Protein AF-A0AAD5N0J3-F1 (afdb_monomer_lite)

Organism: Parelaphostrongylus tenuis (NCBI:txid148309)

Foldseek 3Di:
DPPPPPPPPPDDDPQVVVVVVLVVQLVVFFFWDKDKDFLVVQCVVCVVPPLSNVCSVPPPPDRIAIWIDGPPDIGRDPDDDDGTSNQQDDKDWDDKDWAADVNDPPGDIDIDTDMDTDSDPVVVVVVVVVVVVVVVVACQVVCVVVVQWDDDPVDFFDIDGDPNVVVVVVVVVVLVVVLCVVVVADEDEFDQKDFVVLCVVVVNCVPAVQFWAWDDDPNTIMTGAQACVSRVVCVVVVDDDDPVCPFHKYWYQAFHFTADPPRPDRPPVDTHDDGRRDSDGHIDTDDPDDPVVVVVVSVVVSVVVVVVVVVD

Structure (mmCIF, N/CA/C/O backbone):
data_AF-A0AAD5N0J3-F1
#
_entry.id   AF-A0AAD5N0J3-F1
#
loop_
_atom_site.group_PDB
_atom_site.id
_atom_site.type_symbol
_atom_site.label_atom_id
_atom_site.label_alt_id
_atom_site.label_comp_id
_atom_site.label_asym_id
_atom_site.label_entity_id
_atom_site.label_seq_id
_atom_site.pdbx_PDB_ins_code
_atom_site.Cartn_x
_atom_site.Cartn_y
_atom_site.Cartn_z
_atom_site.occupancy
_atom_site.B_iso_or_equiv
_atom_site.auth_seq_id
_atom_site.auth_comp_id
_atom_site.auth_asym_id
_atom_site.auth_atom_id
_atom_site.pdbx_PDB_model_num
ATOM 1 N N . MET A 1 1 ? 20.413 -12.205 21.877 1.00 29.86 1 MET A N 1
ATOM 2 C CA . MET A 1 1 ? 19.045 -12.076 21.330 1.00 29.86 1 MET A CA 1
ATOM 3 C C . MET A 1 1 ? 18.069 -12.715 22.303 1.00 29.86 1 MET A C 1
ATOM 5 O O . MET A 1 1 ? 17.881 -13.924 22.270 1.00 29.86 1 MET A O 1
ATOM 9 N N . LYS A 1 2 ? 17.519 -11.928 23.235 1.00 22.28 2 LYS A N 1
ATOM 10 C CA . LYS A 1 2 ? 16.397 -12.381 24.060 1.00 22.28 2 LYS A CA 1
ATOM 11 C C . LYS A 1 2 ? 15.165 -12.328 23.167 1.00 22.28 2 LYS A C 1
ATOM 13 O O . LYS A 1 2 ? 14.768 -11.249 22.743 1.00 22.28 2 LYS A O 1
ATOM 18 N N . TRP A 1 3 ? 14.628 -13.491 22.833 1.00 24.77 3 TRP A N 1
ATOM 19 C CA . TRP A 1 3 ? 13.301 -13.595 22.254 1.00 24.77 3 TRP A CA 1
ATOM 20 C C . TRP A 1 3 ? 12.341 -13.110 23.335 1.00 24.77 3 TRP A C 1
ATOM 22 O O . TRP A 1 3 ? 12.107 -13.819 24.311 1.00 24.77 3 TRP A O 1
ATOM 32 N N . ALA A 1 4 ? 11.876 -11.867 23.222 1.00 28.11 4 ALA A N 1
ATOM 33 C CA . ALA A 1 4 ? 10.764 -11.390 24.020 1.00 28.11 4 ALA A CA 1
ATOM 34 C C . ALA A 1 4 ? 9.534 -12.175 23.562 1.00 28.11 4 ALA A C 1
ATOM 36 O O . ALA A 1 4 ? 8.857 -11.832 22.598 1.00 28.11 4 ALA A O 1
ATOM 37 N N . THR A 1 5 ? 9.294 -13.294 24.235 1.00 31.47 5 THR A N 1
ATOM 38 C CA . THR A 1 5 ? 7.997 -13.950 24.310 1.00 31.47 5 THR A CA 1
ATOM 39 C C . THR A 1 5 ? 7.068 -13.054 25.126 1.00 31.47 5 THR A C 1
ATOM 41 O O . THR A 1 5 ? 6.671 -13.401 26.233 1.00 31.47 5 THR A O 1
ATOM 44 N N . GLU A 1 6 ? 6.751 -11.873 24.605 1.00 34.66 6 GLU A N 1
ATOM 45 C CA . GLU A 1 6 ? 5.482 -11.247 24.929 1.00 34.66 6 GLU A CA 1
ATOM 46 C C . GLU A 1 6 ? 4.462 -11.973 24.074 1.00 34.66 6 GLU A C 1
ATOM 48 O O . GLU A 1 6 ? 4.503 -11.948 22.842 1.00 34.66 6 GLU A O 1
ATOM 53 N N . THR A 1 7 ? 3.625 -12.747 24.750 1.00 36.03 7 THR A N 1
ATOM 54 C CA . THR A 1 7 ? 2.501 -13.466 24.176 1.00 36.03 7 THR A CA 1
ATOM 55 C C . THR A 1 7 ? 1.639 -12.463 23.418 1.00 36.03 7 THR A C 1
ATOM 57 O O . THR A 1 7 ? 0.753 -11.841 23.996 1.00 36.03 7 THR A O 1
ATOM 60 N N . ALA A 1 8 ? 1.910 -12.279 22.122 1.00 43.72 8 ALA A N 1
ATOM 61 C CA . ALA A 1 8 ? 0.998 -11.610 21.211 1.00 43.72 8 ALA A CA 1
ATOM 62 C C . ALA A 1 8 ? -0.373 -12.221 21.477 1.00 43.72 8 ALA A C 1
ATOM 64 O O . ALA A 1 8 ? -0.477 -13.451 21.473 1.00 43.72 8 ALA A O 1
ATOM 65 N N . VAL A 1 9 ? -1.370 -11.391 21.791 1.00 46.78 9 VAL A N 1
ATOM 66 C CA . VAL A 1 9 ? -2.717 -11.829 22.167 1.00 46.78 9 VAL A CA 1
ATOM 67 C C . VAL A 1 9 ? -3.271 -12.685 21.029 1.00 46.78 9 VAL A C 1
ATOM 69 O O . VAL A 1 9 ? -3.839 -12.198 20.052 1.00 46.78 9 VAL A O 1
ATOM 72 N N . ARG A 1 10 ? -3.021 -13.992 21.111 1.00 46.31 10 ARG A N 1
ATOM 73 C CA . ARG A 1 10 ? -3.540 -14.984 20.188 1.00 46.31 10 ARG A CA 1
ATOM 74 C C . ARG A 1 10 ? -5.009 -15.123 20.536 1.00 46.31 10 ARG A C 1
ATOM 76 O O . ARG A 1 10 ? -5.338 -15.497 21.652 1.00 46.31 10 ARG A O 1
ATOM 83 N N . ILE A 1 11 ? -5.832 -14.758 19.558 1.00 49.38 11 ILE A N 1
ATOM 84 C CA . ILE A 1 11 ? -7.249 -15.054 19.316 1.00 49.38 11 ILE A CA 1
ATOM 85 C C . ILE A 1 11 ? -7.813 -16.160 20.229 1.00 49.38 11 ILE A C 1
ATOM 87 O O . ILE A 1 11 ? -8.022 -17.279 19.780 1.00 49.38 11 ILE A O 1
ATOM 91 N N . VAL A 1 12 ? -8.059 -15.860 21.504 1.00 49.28 12 VAL A N 1
ATOM 92 C CA . VAL A 1 12 ? -9.027 -16.570 22.344 1.00 49.28 12 VAL A CA 1
ATOM 93 C C . VAL A 1 12 ? -9.552 -15.570 23.390 1.00 49.28 12 VAL A C 1
ATOM 95 O O . VAL A 1 12 ? -8.796 -15.070 24.218 1.00 49.28 12 VAL A O 1
ATOM 98 N N . ASN A 1 13 ? -10.851 -15.269 23.325 1.00 58.16 13 ASN A N 1
ATOM 99 C CA . ASN A 1 13 ? -11.703 -14.648 24.359 1.00 58.16 13 ASN A CA 1
ATOM 100 C C . ASN A 1 13 ? -11.583 -13.154 24.727 1.00 58.16 13 ASN A C 1
ATOM 102 O O . ASN A 1 13 ? -12.395 -12.695 25.528 1.00 58.16 13 ASN A O 1
ATOM 106 N N . TRP A 1 14 ? -10.677 -12.353 24.158 1.00 73.25 14 TRP A N 1
ATOM 107 C CA . TRP A 1 14 ? -10.661 -10.912 24.482 1.00 73.25 14 TRP A CA 1
ATOM 108 C C . TRP A 1 14 ? -11.831 -10.136 23.852 1.00 73.25 14 TRP A C 1
ATOM 110 O O . TRP A 1 14 ? -12.312 -9.176 24.446 1.00 73.25 14 TRP A O 1
ATOM 120 N N . GLU A 1 15 ? -12.318 -10.555 22.679 1.00 75.88 15 GLU A N 1
ATOM 121 C CA . GLU A 1 15 ? -13.426 -9.886 21.979 1.00 75.88 15 GLU A CA 1
ATOM 122 C C . GLU A 1 15 ? -14.701 -9.904 22.825 1.00 75.88 15 GLU A C 1
ATOM 124 O O . GLU A 1 15 ? -15.265 -8.848 23.102 1.00 75.88 15 GLU A O 1
ATOM 129 N N . SER A 1 16 ? -15.084 -11.080 23.333 1.00 80.19 16 SER A N 1
ATOM 130 C CA . SER A 1 16 ? -16.259 -11.243 24.195 1.00 80.19 16 SER A CA 1
ATOM 131 C C . SER A 1 16 ? -16.163 -10.404 25.470 1.00 80.19 16 SER A C 1
ATOM 133 O O . SER A 1 16 ? -17.131 -9.749 25.841 1.00 80.19 16 SER A O 1
ATOM 135 N N . ALA A 1 17 ? -14.987 -10.358 26.106 1.00 85.38 17 ALA A N 1
ATOM 136 C CA . ALA A 1 17 ? -14.779 -9.564 27.315 1.00 85.38 17 ALA A CA 1
ATOM 137 C C . ALA A 1 17 ? -14.921 -8.054 27.050 1.00 85.38 17 ALA A C 1
ATOM 139 O O . ALA A 1 17 ? -15.550 -7.341 27.832 1.00 85.38 17 ALA A O 1
ATOM 140 N N . ILE A 1 18 ? -14.380 -7.553 25.931 1.00 85.88 18 ILE A N 1
ATOM 141 C CA . ILE A 1 18 ? -14.555 -6.145 25.545 1.00 85.88 18 ILE A CA 1
ATOM 142 C C . ILE A 1 18 ? -16.023 -5.862 25.223 1.00 85.88 18 ILE A C 1
ATOM 144 O O . ILE A 1 18 ? -16.558 -4.845 25.661 1.00 85.88 18 ILE A O 1
ATOM 148 N N . GLU A 1 19 ? -16.691 -6.747 24.485 1.00 85.38 19 GLU A N 1
ATOM 149 C CA . GLU A 1 19 ? -18.109 -6.586 24.168 1.00 85.38 19 GLU A CA 1
ATOM 150 C C . GLU A 1 19 ? -18.990 -6.566 25.420 1.00 85.38 19 GLU A C 1
ATOM 152 O O . GLU A 1 19 ? -19.936 -5.783 25.478 1.00 85.38 19 GLU A O 1
ATOM 157 N N . GLU A 1 20 ? -18.689 -7.382 26.428 1.00 87.94 20 GLU A N 1
ATOM 158 C CA . GLU A 1 20 ? -19.393 -7.378 27.713 1.00 87.94 20 GLU A CA 1
ATOM 159 C C . GLU A 1 20 ? -19.194 -6.063 28.471 1.00 87.94 20 GLU A C 1
ATOM 161 O O . GLU A 1 20 ? -20.176 -5.450 28.892 1.00 87.94 20 GLU A O 1
ATOM 166 N N . ILE A 1 21 ? -17.955 -5.573 28.577 1.00 87.31 21 ILE A N 1
ATOM 167 C CA . ILE A 1 21 ? -17.658 -4.285 29.226 1.00 87.31 21 ILE A CA 1
ATOM 168 C C . ILE A 1 21 ? -18.384 -3.140 28.511 1.00 87.31 21 ILE A C 1
ATOM 170 O O . ILE A 1 21 ? -18.986 -2.280 29.157 1.00 87.31 21 ILE A O 1
ATOM 174 N N . VAL A 1 22 ? -18.370 -3.140 27.176 1.00 87.31 22 VAL A N 1
ATOM 175 C CA . VAL A 1 22 ? -19.065 -2.124 26.378 1.00 87.31 22 VAL A CA 1
ATOM 176 C C . VAL A 1 22 ? -20.579 -2.220 26.568 1.00 87.31 22 VAL A C 1
ATOM 178 O O . VAL A 1 22 ? -21.227 -1.189 26.727 1.00 87.31 22 VAL A O 1
ATOM 181 N N . LYS A 1 23 ? -21.156 -3.427 26.626 1.00 87.75 23 LYS A N 1
ATOM 182 C CA . LYS A 1 23 ? -22.588 -3.619 26.919 1.00 87.75 23 LYS A CA 1
ATOM 183 C C . LYS A 1 23 ? -22.966 -3.075 28.297 1.00 87.75 23 LYS A C 1
ATOM 185 O O . LYS A 1 23 ? -24.006 -2.429 28.411 1.00 87.75 23 LYS A O 1
ATOM 190 N N . CYS A 1 24 ? -22.130 -3.281 29.315 1.00 88.44 24 CYS A N 1
ATOM 191 C CA . CYS A 1 24 ? -22.330 -2.681 30.635 1.00 88.44 24 CYS A CA 1
ATOM 192 C C . CYS A 1 24 ? -22.307 -1.148 30.557 1.00 88.44 24 CYS A C 1
ATOM 194 O O . CYS A 1 24 ? -23.249 -0.503 31.002 1.00 88.44 24 CYS A O 1
ATOM 196 N N . ALA A 1 25 ? -21.305 -0.563 29.895 1.00 87.12 25 ALA A N 1
ATOM 197 C CA . ALA A 1 25 ? -21.208 0.889 29.744 1.00 87.12 25 ALA A CA 1
ATOM 198 C C . ALA A 1 25 ? -22.389 1.498 28.964 1.00 87.12 25 ALA A C 1
ATOM 200 O O . ALA A 1 25 ? -22.820 2.603 29.282 1.00 87.12 25 ALA A O 1
ATOM 201 N N . ILE A 1 26 ? -22.920 0.796 27.955 1.00 89.50 26 ILE A N 1
ATOM 202 C CA . ILE A 1 26 ? -24.120 1.209 27.206 1.00 89.50 26 ILE A CA 1
ATOM 203 C C . ILE A 1 26 ? -25.354 1.173 28.111 1.00 89.50 26 ILE A C 1
ATOM 205 O O . ILE A 1 26 ? -26.144 2.113 28.088 1.00 89.50 26 ILE A O 1
ATOM 209 N N . LYS A 1 27 ? -25.501 0.118 28.924 1.00 89.81 27 LYS A N 1
ATOM 210 C CA . LYS A 1 27 ? -26.614 -0.037 29.871 1.00 89.81 27 LYS A CA 1
ATOM 211 C C . LYS A 1 27 ? -26.615 1.044 30.956 1.00 89.81 27 LYS A C 1
ATOM 213 O O . LYS A 1 27 ? -27.685 1.471 31.371 1.00 89.81 27 LYS A O 1
ATOM 218 N N . ASP A 1 28 ? -25.434 1.477 31.383 1.00 90.12 28 ASP A N 1
ATOM 219 C CA . ASP A 1 28 ? -25.265 2.514 32.406 1.00 90.12 28 ASP A CA 1
ATOM 220 C C . ASP A 1 28 ? -25.504 3.941 31.877 1.00 90.12 28 ASP A C 1
ATOM 222 O O . ASP A 1 28 ? -25.492 4.884 32.664 1.00 90.12 28 ASP A O 1
ATOM 226 N N . GLU A 1 29 ? -25.677 4.119 30.559 1.00 90.75 29 GLU A N 1
ATOM 227 C CA . GLU A 1 29 ? -25.931 5.412 29.897 1.00 90.75 29 GLU A CA 1
ATOM 228 C C . GLU A 1 29 ? -24.995 6.551 30.352 1.00 90.75 29 GLU A C 1
ATOM 230 O O . GLU A 1 29 ? -25.394 7.707 30.491 1.00 90.75 29 GLU A O 1
ATOM 235 N N . GLN A 1 30 ? -23.716 6.231 30.562 1.00 90.81 30 GLN A N 1
ATOM 236 C CA . GLN A 1 30 ? -22.720 7.172 31.066 1.00 90.81 30 GLN A CA 1
ATOM 237 C C . GLN A 1 30 ? -22.595 8.406 30.148 1.00 90.81 30 GLN A C 1
ATOM 239 O O . GLN A 1 30 ? -22.411 8.249 28.932 1.00 90.81 30 GLN A O 1
ATOM 244 N N . PRO A 1 31 ? -22.665 9.635 30.696 1.00 92.75 31 PRO A N 1
ATOM 245 C CA . PRO A 1 31 ? -22.513 10.854 29.913 1.00 92.75 31 PRO A CA 1
ATOM 246 C C . PRO A 1 31 ? -21.051 11.074 29.504 1.00 92.75 31 PRO A C 1
ATOM 248 O O . PRO A 1 31 ? -20.124 10.781 30.263 1.00 92.75 31 PRO A O 1
ATOM 251 N N . PHE A 1 32 ? -20.847 11.629 28.306 1.00 93.06 32 PHE A N 1
ATOM 252 C CA . PHE A 1 32 ? -19.536 12.110 27.868 1.00 93.06 32 PHE A CA 1
ATOM 253 C C . PHE A 1 32 ? -19.361 13.576 28.270 1.00 93.06 32 PHE A C 1
ATOM 255 O O . PHE A 1 32 ? -19.878 14.487 27.621 1.00 93.06 32 PHE A O 1
ATOM 262 N N . GLU A 1 33 ? -18.603 13.812 29.335 1.00 92.31 33 GLU A N 1
ATOM 263 C CA . GLU A 1 33 ? -18.348 15.148 29.871 1.00 92.31 33 GLU A CA 1
ATOM 264 C C . GLU A 1 33 ? -17.060 15.723 29.280 1.00 92.31 33 GLU A C 1
ATOM 266 O O . GLU A 1 33 ? -15.977 15.150 29.422 1.00 92.31 33 GLU A O 1
ATOM 271 N N . ARG A 1 34 ? -17.163 16.882 28.622 1.00 93.38 34 ARG A N 1
ATOM 272 C CA . ARG A 1 34 ? -15.995 17.629 28.150 1.00 93.38 34 ARG A CA 1
ATOM 273 C C . ARG A 1 34 ? -15.436 18.467 29.295 1.00 93.38 34 ARG A C 1
ATOM 275 O O . ARG A 1 34 ? -16.114 19.362 29.789 1.00 93.38 34 ARG A O 1
ATOM 282 N N . LEU A 1 35 ? -14.180 18.226 29.649 1.00 91.81 35 LEU A N 1
ATOM 283 C CA . LEU A 1 35 ? -13.453 18.968 30.674 1.00 91.81 35 LEU A CA 1
ATOM 284 C C . LEU A 1 35 ? -12.264 19.702 30.046 1.00 91.81 35 LEU A C 1
ATOM 286 O O . LEU A 1 35 ? -11.683 19.248 29.058 1.00 91.81 35 LEU A O 1
ATOM 290 N N . GLU A 1 36 ? -11.887 20.837 30.625 1.00 91.75 36 GLU A N 1
ATOM 291 C CA . GLU A 1 36 ? -10.650 21.543 30.289 1.00 91.75 36 GLU A CA 1
ATOM 292 C C . GLU A 1 36 ? -9.683 21.428 31.460 1.00 91.75 36 GLU A C 1
ATOM 294 O O . GLU A 1 36 ? -9.989 21.860 32.569 1.00 91.75 36 GLU A O 1
ATOM 299 N N . MET A 1 37 ? -8.519 20.832 31.210 1.00 90.44 37 MET A N 1
ATOM 300 C CA . MET A 1 37 ? -7.508 20.574 32.234 1.00 90.44 37 MET A CA 1
ATOM 301 C C . MET A 1 37 ? -6.171 21.199 31.844 1.00 90.44 37 MET A C 1
ATOM 303 O O . MET A 1 37 ? -5.897 21.435 30.659 1.00 90.44 37 MET A O 1
ATOM 307 N N . THR A 1 38 ? -5.348 21.494 32.850 1.00 92.69 38 THR A N 1
ATOM 308 C CA . THR A 1 38 ? -3.991 22.007 32.637 1.00 92.69 38 THR A CA 1
ATOM 309 C C . THR A 1 38 ? -3.056 20.888 32.189 1.00 92.69 38 THR A C 1
ATOM 311 O O . THR A 1 38 ? -3.318 19.702 32.407 1.00 92.69 38 THR A O 1
ATOM 314 N N . LYS A 1 39 ? -1.958 21.248 31.522 1.00 89.50 39 LYS A N 1
ATOM 315 C CA . LYS A 1 39 ? -0.970 20.266 31.061 1.00 89.50 39 LYS A CA 1
ATOM 316 C C . LYS A 1 39 ? -0.323 19.526 32.237 1.00 89.50 39 LYS A C 1
ATOM 318 O O . LYS A 1 39 ? -0.056 18.333 32.120 1.00 89.50 39 LYS A O 1
ATOM 323 N N . GLU A 1 40 ? -0.100 20.216 33.347 1.00 90.44 40 GLU A N 1
ATOM 324 C CA . GLU A 1 40 ? 0.517 19.695 34.565 1.00 90.44 40 GLU A CA 1
ATOM 325 C C . GLU A 1 40 ? -0.372 18.630 35.219 1.00 90.44 40 GLU A C 1
ATOM 327 O O . GLU A 1 40 ? 0.101 17.523 35.482 1.00 90.44 40 GLU A O 1
ATOM 332 N N . ASP A 1 41 ? -1.672 18.911 35.365 1.00 91.06 41 ASP A N 1
ATOM 333 C CA . ASP A 1 41 ? -2.638 17.958 35.931 1.00 91.06 41 ASP A CA 1
ATOM 334 C C . ASP A 1 41 ? -2.736 16.687 35.078 1.00 91.06 41 ASP A C 1
ATOM 336 O O . ASP A 1 41 ? -2.790 15.571 35.595 1.00 91.06 41 ASP A O 1
ATOM 340 N N . LEU A 1 42 ? -2.722 16.839 33.748 1.00 90.25 42 LEU A N 1
ATOM 341 C CA . LEU A 1 42 ? -2.769 15.710 32.818 1.00 90.25 42 LEU A CA 1
ATOM 342 C C . LEU A 1 42 ? -1.502 14.848 32.889 1.00 90.25 42 LEU A C 1
ATOM 344 O O . LEU A 1 42 ? -1.590 13.628 32.744 1.00 90.25 42 LEU A O 1
ATOM 348 N N . LEU A 1 43 ? -0.332 15.456 33.103 1.00 91.00 43 LEU A N 1
ATOM 349 C CA . LEU A 1 43 ? 0.927 14.724 33.250 1.00 91.00 43 LEU A CA 1
ATOM 350 C C . LEU A 1 43 ? 0.961 13.897 34.538 1.00 91.00 43 LEU A C 1
ATOM 352 O O . LEU A 1 43 ? 1.428 12.759 34.492 1.00 91.00 43 LEU A O 1
ATOM 356 N N . GLU A 1 44 ? 0.442 14.426 35.648 1.00 92.25 44 GLU A N 1
ATOM 357 C CA . GLU A 1 44 ? 0.362 13.668 36.902 1.00 92.25 44 GLU A CA 1
ATOM 358 C C . GLU A 1 44 ? -0.713 12.573 36.819 1.00 92.25 44 GLU A C 1
ATOM 360 O O . GLU A 1 44 ? -0.464 11.425 37.184 1.00 92.25 44 GLU A O 1
ATOM 365 N N . MET A 1 45 ? -1.880 12.877 36.239 1.00 89.75 45 MET A N 1
ATOM 366 C CA . MET A 1 45 ? -2.977 11.916 36.083 1.00 89.75 45 MET A CA 1
ATOM 367 C C . MET A 1 45 ? -2.609 10.732 35.177 1.00 89.75 45 MET A C 1
ATOM 369 O O . MET A 1 45 ? -2.970 9.594 35.474 1.00 89.75 45 MET A O 1
ATOM 373 N N . PHE A 1 46 ? -1.885 10.967 34.076 1.00 92.44 46 PHE A N 1
ATOM 374 C CA . PHE A 1 46 ? -1.474 9.915 33.137 1.00 92.44 46 PHE A CA 1
ATOM 375 C C . PHE A 1 46 ? -0.072 9.357 33.398 1.00 92.44 46 PHE A C 1
ATOM 377 O O . PHE A 1 46 ? 0.466 8.655 32.546 1.00 92.44 46 PHE A O 1
ATOM 384 N N . LYS A 1 47 ? 0.510 9.595 34.577 1.00 91.75 47 LYS A N 1
ATOM 385 C CA . LYS A 1 47 ? 1.856 9.124 34.949 1.00 91.75 47 LYS A CA 1
ATOM 386 C C . LYS A 1 47 ? 2.057 7.613 34.799 1.00 91.75 47 LYS A C 1
ATOM 388 O O . LYS A 1 47 ? 3.169 7.169 34.540 1.00 91.75 47 LYS A O 1
ATOM 393 N N . TYR A 1 48 ? 0.982 6.834 34.916 1.00 90.31 48 TYR A N 1
ATOM 394 C CA . TYR A 1 48 ? 0.988 5.381 34.727 1.00 90.31 48 TYR A CA 1
ATOM 395 C C . TYR A 1 48 ? 1.071 4.934 33.253 1.00 90.31 48 TYR A C 1
ATOM 397 O O . TYR A 1 48 ? 1.299 3.756 32.995 1.00 90.31 48 TYR A O 1
ATOM 405 N N . ASN A 1 49 ? 0.844 5.828 32.282 1.00 88.56 49 ASN A N 1
ATOM 406 C CA . ASN A 1 49 ? 0.802 5.508 30.854 1.00 88.56 49 ASN A CA 1
ATOM 407 C C . ASN A 1 49 ? 1.801 6.370 30.069 1.00 88.56 49 ASN A C 1
ATOM 409 O O . ASN A 1 49 ? 1.526 7.518 29.702 1.00 88.56 49 ASN A O 1
ATOM 413 N N . GLU A 1 50 ? 2.956 5.782 29.763 1.00 88.38 50 GLU A N 1
ATOM 414 C CA . GLU A 1 50 ? 4.053 6.458 29.067 1.00 88.38 50 GLU A CA 1
ATOM 415 C C . GLU A 1 50 ? 3.640 7.001 27.691 1.00 88.38 50 GLU A C 1
ATOM 417 O O . GLU A 1 50 ? 4.015 8.118 27.317 1.00 88.38 50 GLU A O 1
ATOM 422 N N . SER A 1 51 ? 2.805 6.261 26.954 1.00 87.38 51 SER A N 1
ATOM 423 C CA . SER A 1 51 ? 2.327 6.650 25.627 1.00 87.38 51 SER A CA 1
ATOM 424 C C . SER A 1 51 ? 1.510 7.948 25.671 1.00 87.38 51 SER A C 1
ATOM 426 O O . SER A 1 51 ? 1.719 8.852 24.855 1.00 87.38 51 SER A O 1
ATOM 428 N N . LYS A 1 52 ? 0.605 8.088 26.649 1.00 89.19 52 LYS A N 1
ATOM 429 C CA . LYS A 1 52 ? -0.199 9.308 26.841 1.00 89.19 52 LYS A CA 1
ATOM 430 C C . LYS A 1 52 ? 0.661 10.487 27.288 1.00 89.19 52 LYS A C 1
ATOM 432 O O . LYS A 1 52 ? 0.513 11.582 26.743 1.00 89.19 52 LYS A O 1
ATOM 437 N N . VAL A 1 53 ? 1.608 10.267 28.201 1.00 91.06 53 VAL A N 1
ATOM 438 C CA . VAL A 1 53 ? 2.570 11.298 28.633 1.00 91.06 53 VAL A CA 1
ATOM 439 C C . VAL A 1 53 ? 3.390 11.812 27.449 1.00 91.06 53 VAL A C 1
ATOM 441 O O . VAL A 1 53 ? 3.565 13.024 27.291 1.00 91.06 53 VAL A O 1
ATOM 444 N N . ARG A 1 54 ? 3.853 10.915 26.571 1.00 88.81 54 ARG A N 1
ATOM 445 C CA . ARG A 1 54 ? 4.577 11.283 25.348 1.00 88.81 54 ARG A CA 1
ATOM 446 C C . ARG A 1 54 ? 3.712 12.124 24.408 1.00 88.81 54 ARG A C 1
ATOM 448 O O . ARG A 1 54 ? 4.181 13.159 23.935 1.00 88.81 54 ARG A O 1
ATOM 455 N N . ILE A 1 55 ? 2.447 11.744 24.195 1.00 89.06 55 ILE A N 1
ATOM 456 C CA . ILE A 1 55 ? 1.488 12.536 23.403 1.00 89.06 55 ILE A CA 1
ATOM 457 C C . ILE A 1 55 ? 1.325 13.943 23.989 1.00 89.06 55 ILE A C 1
ATOM 459 O O . ILE A 1 55 ? 1.392 14.919 23.240 1.00 89.06 55 ILE A O 1
ATOM 463 N N . ILE A 1 56 ? 1.148 14.063 25.308 1.00 90.38 56 ILE A N 1
ATOM 464 C CA . ILE A 1 56 ? 0.983 15.358 25.980 1.00 90.38 56 ILE A CA 1
ATOM 465 C C . ILE A 1 56 ? 2.228 16.230 25.794 1.00 90.38 56 ILE A C 1
ATOM 467 O O . ILE A 1 56 ? 2.121 17.407 25.456 1.00 90.38 56 ILE A O 1
ATOM 471 N N . LYS A 1 57 ? 3.427 15.666 25.968 1.00 89.38 57 LYS A N 1
ATOM 472 C CA . LYS A 1 57 ? 4.678 16.420 25.813 1.00 89.38 57 LYS A CA 1
ATOM 473 C C . LYS A 1 57 ? 4.892 16.917 24.382 1.00 89.38 57 LYS A C 1
ATOM 475 O O . LYS A 1 57 ? 5.329 18.049 24.217 1.00 89.38 57 LYS A O 1
ATOM 480 N N . GLN A 1 58 ? 4.575 16.096 23.380 1.00 87.94 58 GLN A N 1
ATOM 481 C CA . GLN A 1 58 ? 4.868 16.385 21.972 1.00 87.94 58 GLN A CA 1
ATOM 482 C C . GLN A 1 58 ? 3.788 17.202 21.252 1.00 87.94 58 GLN A C 1
ATOM 484 O O . GLN A 1 58 ? 4.113 18.011 20.388 1.00 87.94 58 GLN A O 1
ATOM 489 N N . LYS A 1 59 ? 2.504 16.945 21.533 1.00 84.75 59 LYS A N 1
ATOM 490 C CA . LYS A 1 59 ? 1.386 17.486 20.736 1.00 84.75 59 LYS A CA 1
ATOM 491 C C . LYS A 1 59 ? 0.632 18.625 21.417 1.00 84.75 59 LYS A C 1
ATOM 493 O O . LYS A 1 59 ? -0.108 19.338 20.738 1.00 84.75 59 LYS A O 1
ATOM 498 N N . ILE A 1 60 ? 0.773 18.785 22.733 1.00 86.00 60 ILE A N 1
ATOM 499 C CA . ILE A 1 60 ? 0.105 19.846 23.491 1.00 86.00 60 ILE A CA 1
ATOM 500 C C . ILE A 1 60 ? 1.103 20.971 23.755 1.00 86.00 60 ILE A C 1
ATOM 502 O O . ILE A 1 60 ? 1.948 20.887 24.649 1.00 86.00 60 ILE A O 1
ATOM 506 N N . ASN A 1 61 ? 0.962 22.043 22.977 1.00 84.50 61 ASN A N 1
ATOM 507 C CA . ASN A 1 61 ? 1.762 23.264 23.112 1.00 84.50 61 ASN A CA 1
ATOM 508 C C . ASN A 1 61 ? 1.011 24.377 23.862 1.00 84.50 61 ASN A C 1
ATOM 510 O O . ASN A 1 61 ? 1.585 25.423 24.140 1.00 84.50 61 ASN A O 1
ATOM 514 N N . THR A 1 62 ? -0.267 24.163 24.180 1.00 84.19 62 THR A N 1
ATOM 515 C CA . THR A 1 62 ? -1.109 25.106 24.921 1.00 84.19 62 THR A CA 1
ATOM 516 C C . THR A 1 62 ? -1.132 24.769 26.416 1.00 84.19 62 THR A C 1
ATOM 518 O O . THR A 1 62 ? -1.008 23.597 26.776 1.00 84.19 62 THR A O 1
ATOM 521 N N . PRO A 1 63 ? -1.331 25.766 27.300 1.00 81.81 63 PRO A N 1
ATOM 522 C CA . PRO A 1 63 ? -1.373 25.545 28.750 1.00 81.81 63 PRO A CA 1
ATOM 523 C C . PRO A 1 63 ? -2.598 24.735 29.202 1.00 81.81 63 PRO A C 1
ATOM 525 O O . PRO A 1 63 ? -2.534 24.013 30.192 1.00 81.81 63 PRO A O 1
ATOM 528 N N . LYS A 1 64 ? -3.711 24.819 28.462 1.00 85.81 64 LYS A N 1
ATOM 529 C CA . LYS A 1 64 ? -4.930 24.035 28.698 1.00 85.81 64 LYS A CA 1
ATOM 530 C C . LYS A 1 64 ? -5.261 23.176 27.486 1.00 85.81 64 LYS A C 1
ATOM 532 O O . LYS A 1 64 ? -5.021 23.588 26.347 1.00 85.81 64 LYS A O 1
ATOM 537 N N . THR A 1 65 ? -5.805 21.989 27.741 1.00 88.19 65 THR A N 1
ATOM 538 C CA . THR A 1 65 ? -6.298 21.065 26.711 1.00 88.19 65 THR A CA 1
ATOM 539 C C . THR A 1 65 ? -7.633 20.468 27.125 1.00 88.19 65 THR A C 1
ATOM 541 O O . THR A 1 65 ? -7.930 20.318 28.309 1.00 88.19 65 THR A O 1
ATOM 544 N N . THR A 1 66 ? -8.443 20.131 26.127 1.00 90.25 66 THR A N 1
ATOM 545 C CA . THR A 1 66 ? -9.710 19.434 26.306 1.00 90.25 66 THR A CA 1
ATOM 546 C C . THR A 1 66 ? -9.502 17.935 26.494 1.00 90.25 66 THR A C 1
ATOM 548 O O . THR A 1 66 ? -8.726 17.301 25.777 1.00 90.25 66 THR A O 1
ATOM 551 N N . VAL A 1 67 ? -10.222 17.368 27.457 1.00 92.25 67 VAL A N 1
ATOM 552 C CA . VAL A 1 67 ? -10.324 15.926 27.693 1.00 92.25 67 VAL A CA 1
ATOM 553 C C . VAL A 1 67 ? -11.785 15.526 27.811 1.00 92.25 67 VAL A C 1
ATOM 555 O O . VAL A 1 67 ? -12.640 16.359 28.113 1.00 92.25 67 VAL A O 1
ATOM 558 N N . TYR A 1 68 ? -12.071 14.253 27.562 1.00 93.81 68 TYR A N 1
ATOM 559 C CA . TYR A 1 68 ? -13.410 13.703 27.741 1.00 93.81 68 TYR A CA 1
ATOM 560 C C . TYR A 1 68 ? -13.399 12.675 28.859 1.00 93.81 68 TYR A C 1
ATOM 562 O O . TYR A 1 68 ? -12.556 11.775 28.883 1.00 93.81 68 TYR A O 1
ATOM 570 N N . ARG A 1 69 ? -14.354 12.816 29.773 1.00 91.81 69 ARG A N 1
ATOM 571 C CA . ARG A 1 69 ? -14.645 11.845 30.819 1.00 91.81 69 ARG A CA 1
ATOM 572 C C . ARG A 1 69 ? -15.877 11.033 30.428 1.00 91.81 69 ARG A C 1
ATOM 574 O O . ARG A 1 69 ? -16.881 11.598 30.012 1.00 91.81 69 ARG A O 1
ATOM 581 N N . CYS A 1 70 ? -15.787 9.719 30.580 1.00 91.19 70 CYS A N 1
ATOM 582 C CA . CYS A 1 70 ? -16.885 8.769 30.445 1.00 91.19 70 CYS A CA 1
ATOM 583 C C . CYS A 1 70 ? -16.846 7.841 31.663 1.00 91.19 70 CYS A C 1
ATOM 585 O O . CYS A 1 70 ? -16.011 6.936 31.736 1.00 91.19 70 CYS A O 1
ATOM 587 N N . GLY A 1 71 ? -17.685 8.122 32.663 1.00 87.31 71 GLY A N 1
ATOM 588 C CA . GLY A 1 71 ? -17.679 7.401 33.937 1.00 87.31 71 GLY A CA 1
ATOM 589 C C . GLY A 1 71 ? -16.299 7.441 34.628 1.00 87.31 71 GLY A C 1
ATOM 590 O O . GLY A 1 71 ? -15.828 8.535 34.971 1.00 87.31 71 GLY A O 1
ATOM 591 N N . PRO A 1 72 ? -15.641 6.285 34.860 1.00 87.94 72 PRO A N 1
ATOM 592 C CA . PRO A 1 72 ? -14.308 6.224 35.465 1.00 87.94 72 PRO A CA 1
ATOM 593 C C . PRO A 1 72 ? -13.167 6.530 34.479 1.00 87.94 72 PRO A C 1
ATOM 595 O O . PRO A 1 72 ? -12.035 6.746 34.907 1.00 87.94 72 PRO A O 1
ATOM 598 N N . LEU A 1 73 ? -13.431 6.536 33.168 1.00 89.38 73 LEU A N 1
ATOM 599 C CA . LEU A 1 73 ? -12.410 6.730 32.142 1.00 89.38 73 LEU A CA 1
ATOM 600 C C . LEU A 1 73 ? -12.267 8.213 31.792 1.00 89.38 73 LEU A C 1
ATOM 602 O O . LEU A 1 73 ? -13.251 8.881 31.482 1.00 89.38 73 LEU A O 1
ATOM 606 N N . ILE A 1 74 ? -11.030 8.707 31.766 1.00 90.75 74 ILE A N 1
ATOM 607 C CA . ILE A 1 74 ? -10.684 10.025 31.221 1.00 90.75 74 ILE A CA 1
ATOM 608 C C . ILE A 1 74 ? -9.693 9.822 30.077 1.00 90.75 74 ILE A C 1
ATOM 610 O O . ILE A 1 74 ? -8.683 9.124 30.233 1.00 90.75 74 ILE A O 1
ATOM 614 N N . ASP A 1 75 ? -9.974 10.424 28.922 1.00 91.19 75 ASP A N 1
ATOM 615 C CA . ASP A 1 75 ? -9.130 10.295 27.739 1.00 91.19 75 ASP A CA 1
ATOM 616 C C . ASP A 1 75 ? -8.856 11.620 27.017 1.00 91.19 75 ASP A C 1
ATOM 618 O O . ASP A 1 75 ? -9.650 12.565 27.034 1.00 91.19 75 ASP A O 1
ATOM 622 N N . LEU A 1 76 ? -7.685 11.676 26.378 1.00 89.56 76 LEU A N 1
ATOM 623 C CA . LEU A 1 76 ? -7.208 12.830 25.622 1.00 89.56 76 LEU A CA 1
ATOM 624 C C . LEU A 1 76 ? -7.874 12.833 24.243 1.00 89.56 76 LEU A C 1
ATOM 626 O O . LEU A 1 76 ? -7.380 12.217 23.299 1.00 89.56 76 LEU A O 1
ATOM 630 N N . CYS A 1 77 ? -8.982 13.556 24.109 1.00 88.81 77 CYS A N 1
ATOM 631 C CA . CYS A 1 77 ? -9.682 13.699 22.839 1.00 88.81 77 CYS A CA 1
ATOM 632 C C . CYS A 1 77 ? -10.156 15.137 22.627 1.00 88.81 77 CYS A C 1
ATOM 634 O O . CYS A 1 77 ? -10.571 15.822 23.557 1.00 88.81 77 CYS A O 1
ATOM 636 N N . ARG A 1 78 ? -10.131 15.596 21.371 1.00 85.69 78 ARG A N 1
ATOM 637 C CA . ARG A 1 78 ? -10.673 16.910 20.987 1.00 85.69 78 ARG A CA 1
ATOM 638 C C . ARG A 1 78 ? -12.184 16.867 20.713 1.00 85.69 78 ARG A C 1
ATOM 640 O O . ARG A 1 78 ? -12.842 17.900 20.809 1.00 85.69 78 ARG A O 1
ATOM 647 N N . GLY A 1 79 ? -12.737 15.681 20.452 1.00 86.31 79 GLY A N 1
ATOM 648 C CA . GLY A 1 79 ? -14.150 15.465 20.134 1.00 86.31 79 GLY A CA 1
ATOM 649 C C . GLY A 1 79 ? -14.571 16.004 18.756 1.00 86.31 79 GLY A C 1
ATOM 650 O O . GLY A 1 79 ? -13.702 16.306 17.932 1.00 86.31 79 GLY A O 1
ATOM 651 N N . PRO A 1 80 ? -15.890 16.134 18.499 1.00 89.94 80 PRO A N 1
ATOM 652 C CA . PRO A 1 80 ? -17.006 15.929 19.437 1.00 89.94 80 PRO A CA 1
ATOM 653 C C . PRO A 1 80 ? -17.298 14.451 19.745 1.00 89.94 80 PRO A C 1
ATOM 655 O O . PRO A 1 80 ? -16.982 13.568 18.952 1.00 89.94 80 PRO A O 1
ATOM 658 N N . HIS A 1 81 ? -17.923 14.199 20.897 1.00 90.56 81 HIS A N 1
ATOM 659 C CA . HIS A 1 81 ? -18.465 12.891 21.287 1.00 90.56 81 HIS A CA 1
ATOM 660 C C . HIS A 1 81 ? -20.000 12.897 21.217 1.00 90.56 81 HIS A C 1
ATOM 662 O O . HIS A 1 81 ? -20.626 13.957 21.189 1.00 90.56 81 HIS A O 1
ATOM 668 N N . VAL A 1 82 ? -20.608 11.706 21.194 1.00 90.25 82 VAL A N 1
ATOM 669 C CA . VAL A 1 82 ? -22.053 11.544 21.438 1.00 90.25 82 VAL A CA 1
ATOM 670 C C . VAL A 1 82 ? -22.393 11.945 22.878 1.00 90.25 82 VAL A C 1
ATOM 672 O O . VAL A 1 82 ? -21.513 11.946 23.729 1.00 90.25 82 VAL A O 1
ATOM 675 N N . CYS A 1 83 ? -23.653 12.276 23.172 1.00 89.81 83 CYS A N 1
ATOM 676 C CA . CYS A 1 83 ? -24.044 12.775 24.499 1.00 89.81 83 CYS A CA 1
ATOM 677 C C . CYS A 1 83 ? -23.827 11.757 25.635 1.00 89.81 83 CYS A C 1
ATOM 679 O O . CYS A 1 83 ? -23.338 12.118 26.701 1.00 89.81 83 CYS A O 1
ATOM 681 N N . HIS A 1 84 ? -24.173 10.491 25.404 1.00 91.38 84 HIS A N 1
ATOM 682 C CA . HIS A 1 84 ? -24.016 9.398 26.366 1.00 91.38 84 HIS A CA 1
ATOM 683 C C . HIS A 1 84 ? -23.762 8.073 25.638 1.00 91.38 84 HIS A C 1
ATOM 685 O O . HIS A 1 84 ? -24.057 7.936 24.444 1.00 91.38 84 HIS A O 1
ATOM 691 N N . THR A 1 85 ? -23.221 7.086 26.353 1.00 89.94 85 THR A N 1
ATOM 692 C CA . THR A 1 85 ? -22.912 5.743 25.826 1.00 89.94 85 THR A CA 1
ATOM 693 C C . THR A 1 85 ? -24.143 4.994 25.319 1.00 89.94 85 THR A C 1
ATOM 695 O O . THR A 1 85 ? -24.019 4.222 24.374 1.00 89.94 85 T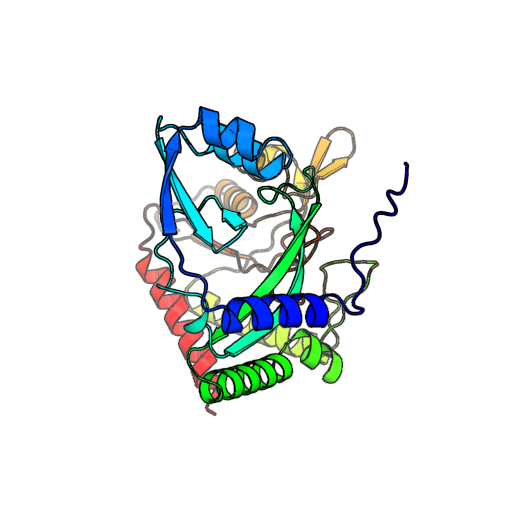HR A O 1
ATOM 698 N N . GLY A 1 86 ? -25.337 5.270 25.856 1.00 86.81 86 GLY A N 1
ATOM 699 C CA . GLY A 1 86 ? -26.604 4.676 25.395 1.00 86.81 86 GLY A CA 1
ATOM 700 C C . GLY A 1 86 ? -26.945 4.952 23.920 1.00 86.81 86 GLY A C 1
ATOM 701 O O . GLY A 1 86 ? -27.687 4.198 23.296 1.00 86.81 86 GLY A O 1
ATOM 702 N N . ASN A 1 87 ? -26.354 5.989 23.312 1.00 87.69 87 ASN A N 1
ATOM 703 C CA . ASN A 1 87 ? -26.510 6.255 21.876 1.00 87.69 87 ASN A CA 1
ATOM 704 C C . ASN A 1 87 ? -25.738 5.266 20.987 1.00 87.69 87 ASN A C 1
ATOM 706 O O . ASN A 1 87 ? -25.949 5.224 19.772 1.00 87.69 87 ASN A O 1
ATOM 710 N N . ILE A 1 88 ? -24.845 4.466 21.572 1.00 87.25 88 ILE A N 1
ATOM 711 C CA . ILE A 1 88 ? -24.122 3.401 20.885 1.00 87.25 88 ILE A CA 1
ATOM 712 C C . ILE A 1 88 ? -25.033 2.174 20.852 1.00 87.25 88 ILE A C 1
ATOM 714 O O . ILE A 1 88 ? -25.214 1.489 21.852 1.00 87.25 88 ILE A O 1
ATOM 718 N N . LYS A 1 89 ? -25.623 1.901 19.687 1.00 85.19 89 LYS A N 1
ATOM 719 C CA . LYS A 1 89 ? -26.614 0.826 19.534 1.00 85.19 89 LYS A CA 1
ATOM 720 C C . LYS A 1 89 ? -25.995 -0.501 19.134 1.00 85.19 89 LYS A C 1
ATOM 722 O O . LYS A 1 89 ? -26.148 -1.497 19.833 1.00 85.19 89 LYS A O 1
ATOM 727 N N . THR A 1 90 ? -25.330 -0.543 17.984 1.00 87.50 90 THR A N 1
ATOM 728 C CA . THR A 1 90 ? -24.795 -1.794 17.447 1.00 87.50 90 THR A CA 1
ATOM 729 C C . THR A 1 90 ? -23.318 -1.629 17.146 1.00 87.50 90 THR A C 1
ATOM 731 O O . THR A 1 90 ? -22.942 -0.849 16.275 1.00 87.50 90 THR A O 1
ATOM 734 N N . MET A 1 91 ? -22.488 -2.371 17.873 1.00 87.88 91 MET A N 1
ATOM 735 C CA . MET A 1 91 ? -21.041 -2.418 17.695 1.00 87.88 91 MET A CA 1
ATOM 736 C C . MET A 1 91 ? -20.627 -3.817 17.250 1.00 87.88 91 MET A C 1
ATOM 738 O O . MET A 1 91 ? -21.217 -4.805 17.679 1.00 87.88 91 MET A O 1
ATOM 742 N N . LEU A 1 92 ? -19.595 -3.888 16.418 1.00 88.31 92 LEU A N 1
ATOM 743 C CA . LEU A 1 92 ? -18.912 -5.126 16.083 1.00 88.31 92 LEU A CA 1
ATOM 744 C C . LEU A 1 92 ? -17.402 -4.901 16.124 1.00 88.31 92 LEU A C 1
ATOM 746 O O . LEU A 1 92 ? -16.887 -3.990 15.468 1.00 88.31 92 LEU A O 1
ATOM 750 N N . ILE A 1 93 ? -16.690 -5.745 16.866 1.00 88.31 93 ILE A N 1
ATOM 751 C CA . ILE A 1 93 ? -15.232 -5.829 16.786 1.00 88.31 93 ILE A CA 1
ATOM 752 C C . ILE A 1 93 ? -14.888 -6.663 15.551 1.00 88.31 93 ILE A C 1
ATOM 754 O O . ILE A 1 93 ? -15.467 -7.715 15.312 1.00 88.31 93 ILE A O 1
ATOM 758 N N . THR A 1 94 ? -13.999 -6.149 14.706 1.00 84.94 94 THR A N 1
ATOM 759 C CA . THR A 1 94 ? -13.778 -6.691 13.355 1.00 84.94 94 THR A CA 1
ATOM 760 C C . THR A 1 94 ? -12.468 -7.449 13.225 1.00 84.94 94 THR A C 1
ATOM 762 O O . THR A 1 94 ? -12.431 -8.521 12.631 1.00 84.94 94 THR A O 1
ATOM 765 N N . LYS A 1 95 ? -11.369 -6.872 13.715 1.00 84.44 95 LYS A N 1
ATOM 766 C CA . LYS A 1 95 ? -10.033 -7.462 13.608 1.00 84.44 95 LYS A CA 1
ATOM 767 C C . LYS A 1 95 ? -9.089 -6.866 14.641 1.00 84.44 95 LYS A C 1
ATOM 769 O O . LYS A 1 95 ? -9.221 -5.702 15.019 1.00 84.44 95 LYS A O 1
ATOM 774 N N . SER A 1 96 ? -8.064 -7.626 14.998 1.00 86.25 96 SER A N 1
ATOM 775 C CA . SER A 1 96 ? -6.874 -7.123 15.682 1.00 86.25 96 SER A CA 1
ATOM 776 C C . SER A 1 96 ? -5.672 -7.123 14.744 1.00 86.25 96 SER A C 1
ATOM 778 O O . SER A 1 96 ? -5.502 -8.040 13.942 1.00 86.25 96 SER A O 1
ATOM 780 N N . SER A 1 97 ? -4.807 -6.123 14.863 1.00 83.50 97 SER A N 1
ATOM 781 C CA . SER A 1 97 ? -3.496 -6.102 14.215 1.00 83.50 97 SER A CA 1
ATOM 782 C C . SER A 1 97 ? -2.435 -5.593 15.184 1.00 83.50 97 SER A C 1
ATOM 784 O O . SER A 1 97 ? -2.758 -4.961 16.186 1.00 83.50 97 SER A O 1
ATOM 786 N N . SER A 1 98 ? -1.163 -5.816 14.880 1.00 84.00 98 SER A N 1
ATOM 787 C CA . SER A 1 98 ? -0.078 -5.058 15.501 1.00 84.00 98 SER A CA 1
ATOM 788 C C . SER A 1 98 ? 0.161 -3.759 14.727 1.00 84.00 98 SER A C 1
ATOM 790 O O . SER A 1 98 ? -0.177 -3.638 13.545 1.00 84.00 98 SER A O 1
ATOM 792 N N . SER A 1 99 ? 0.696 -2.747 15.398 1.00 82.56 99 SER A N 1
ATOM 793 C CA . SER A 1 99 ? 1.170 -1.509 14.782 1.00 82.56 99 SER A CA 1
ATOM 794 C C . SER A 1 99 ? 2.293 -0.922 15.617 1.00 82.56 99 SER A C 1
ATOM 796 O O . SER A 1 99 ? 2.283 -1.088 16.826 1.00 82.56 99 SER A O 1
ATOM 798 N N . TYR A 1 100 ? 3.219 -0.200 15.005 1.00 83.19 100 TYR A N 1
ATOM 799 C CA . TYR A 1 100 ? 4.301 0.445 15.743 1.00 83.19 100 TYR A CA 1
ATOM 800 C C . TYR A 1 100 ? 3.963 1.893 16.092 1.00 83.19 100 TYR A C 1
ATOM 802 O O . TYR A 1 100 ? 3.220 2.560 15.357 1.00 83.19 100 TYR A O 1
ATOM 810 N N . TRP A 1 101 ? 4.521 2.392 17.195 1.00 82.50 101 TRP A N 1
ATOM 811 C CA . TRP A 1 101 ? 4.389 3.799 17.570 1.00 82.50 101 TRP A CA 1
ATOM 812 C C . TRP A 1 101 ? 4.887 4.720 16.447 1.00 82.50 101 TRP A C 1
ATOM 814 O O . TRP A 1 101 ? 5.974 4.526 15.910 1.00 82.50 101 TRP A O 1
ATOM 824 N N . GLU A 1 102 ? 4.081 5.716 16.060 1.00 80.56 102 GLU A N 1
ATOM 825 C CA . GLU A 1 102 ? 4.366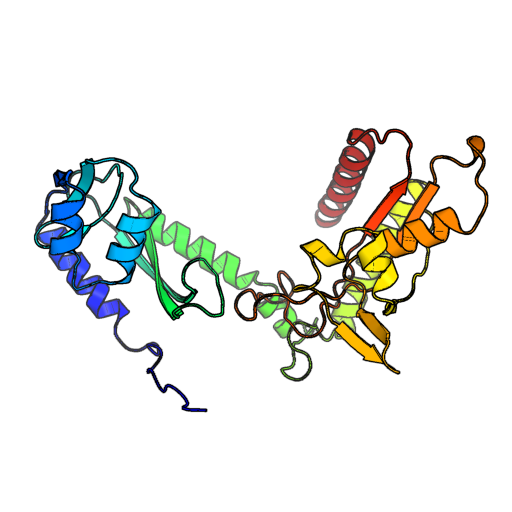 6.632 14.933 1.00 80.56 102 GLU A CA 1
ATOM 826 C C . GLU A 1 102 ? 4.686 5.933 13.589 1.00 80.56 102 GLU A C 1
ATOM 828 O O . GLU A 1 102 ? 5.160 6.578 12.660 1.00 80.56 102 GLU A O 1
ATOM 833 N N . GLY A 1 103 ? 4.402 4.631 13.454 1.00 74.06 103 GLY A N 1
ATOM 834 C CA . GLY A 1 103 ? 4.756 3.848 12.267 1.00 74.06 103 GLY A CA 1
ATOM 835 C C . GLY A 1 103 ? 6.250 3.535 12.134 1.00 74.06 103 GLY A C 1
ATOM 836 O O . GLY A 1 103 ? 6.675 3.128 11.059 1.00 74.06 103 GLY A O 1
ATOM 837 N N . LYS A 1 104 ? 7.036 3.717 13.200 1.00 76.00 104 LYS A N 1
ATOM 838 C CA . LYS A 1 104 ? 8.480 3.465 13.231 1.00 76.00 104 LYS A CA 1
ATOM 839 C C . LYS A 1 104 ? 8.774 2.043 13.706 1.00 76.00 104 LYS A C 1
ATOM 841 O O . LYS A 1 104 ? 8.414 1.696 14.822 1.00 76.00 104 LYS A O 1
ATOM 846 N N . ALA A 1 105 ? 9.396 1.215 12.866 1.00 72.06 105 ALA A N 1
ATOM 847 C CA . ALA A 1 105 ? 9.591 -0.216 13.140 1.00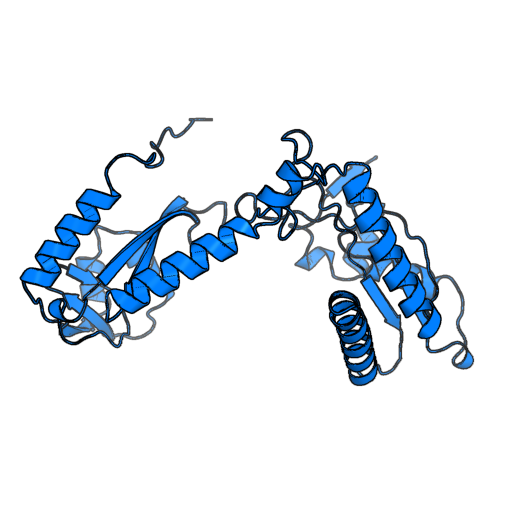 72.06 105 ALA A CA 1
ATOM 848 C C . ALA A 1 105 ? 10.523 -0.517 14.333 1.00 72.06 105 ALA A C 1
ATOM 850 O O . ALA A 1 105 ? 10.448 -1.598 14.908 1.00 72.06 105 ALA A O 1
ATOM 851 N N . ASP A 1 106 ? 11.387 0.429 14.698 1.00 75.88 106 ASP A N 1
ATOM 852 C CA . ASP A 1 106 ? 12.275 0.406 15.865 1.00 75.88 106 ASP A CA 1
ATOM 853 C C . ASP A 1 106 ? 11.575 0.814 17.173 1.00 75.88 106 ASP A C 1
ATOM 855 O O . ASP A 1 106 ? 12.126 0.627 18.257 1.00 75.88 106 ASP A O 1
ATOM 859 N N . ALA A 1 107 ? 10.368 1.377 17.084 1.00 80.56 107 ALA A N 1
ATOM 860 C CA . ALA A 1 107 ? 9.604 1.812 18.240 1.00 80.56 107 ALA A CA 1
ATOM 861 C C . ALA A 1 107 ? 8.751 0.681 18.841 1.00 80.56 107 ALA A C 1
ATOM 863 O O . ALA A 1 107 ? 8.613 -0.408 18.286 1.00 80.56 107 ALA A O 1
ATOM 864 N N . GLU A 1 108 ? 8.143 0.970 19.992 1.00 81.81 108 GLU A N 1
ATOM 865 C CA . GLU A 1 108 ? 7.274 0.047 20.720 1.00 81.81 108 GLU A CA 1
ATOM 866 C C . GLU A 1 108 ? 6.151 -0.525 19.833 1.00 81.81 108 GLU A C 1
ATOM 868 O O . GLU A 1 108 ? 5.467 0.204 19.097 1.00 81.81 108 GLU A O 1
ATOM 873 N N . SER A 1 109 ? 5.958 -1.845 19.912 1.00 83.56 109 SER A N 1
ATOM 874 C CA . SER A 1 109 ? 4.869 -2.542 19.238 1.00 83.56 109 SER A CA 1
ATOM 875 C C . SER A 1 109 ? 3.579 -2.432 20.045 1.00 83.56 109 SER A C 1
ATOM 877 O O . SER A 1 109 ? 3.494 -2.908 21.171 1.00 83.56 109 SER A O 1
ATOM 879 N N . LEU A 1 110 ? 2.547 -1.865 19.432 1.00 87.75 110 LEU A N 1
ATOM 880 C CA . LEU A 1 110 ? 1.209 -1.739 19.989 1.00 87.75 110 LEU A CA 1
ATOM 881 C C . LEU A 1 110 ? 0.247 -2.748 19.368 1.00 87.75 110 LEU A C 1
ATOM 883 O O . LEU A 1 110 ? 0.319 -3.058 18.174 1.00 87.75 110 LEU A O 1
ATOM 887 N N . GLN A 1 111 ? -0.740 -3.171 20.151 1.00 87.38 111 GLN A N 1
ATOM 888 C CA . GLN A 1 111 ? -1.891 -3.903 19.643 1.00 87.38 111 GLN A CA 1
ATOM 889 C C . GLN A 1 111 ? -3.015 -2.937 19.269 1.00 87.38 111 GLN A C 1
ATOM 891 O O . GLN A 1 111 ? -3.437 -2.091 20.054 1.00 87.38 111 GLN A O 1
ATOM 896 N N . ARG A 1 112 ? -3.521 -3.078 18.047 1.00 86.69 112 ARG A N 1
ATOM 897 C CA . ARG A 1 112 ? -4.619 -2.290 17.499 1.00 86.69 112 ARG A CA 1
ATOM 898 C C . ARG A 1 112 ? -5.851 -3.163 17.342 1.00 86.69 112 ARG A C 1
ATOM 900 O O . ARG A 1 112 ? -5.823 -4.160 16.626 1.00 86.69 112 ARG A O 1
ATOM 907 N N . VAL A 1 113 ? -6.947 -2.742 17.958 1.00 88.81 113 VAL A N 1
ATOM 908 C CA . VAL A 1 113 ? -8.263 -3.369 17.821 1.00 88.81 113 VAL A CA 1
ATOM 909 C C . VAL A 1 113 ? -9.135 -2.481 16.942 1.00 88.81 113 VAL A C 1
ATOM 911 O O . VAL A 1 113 ? -9.233 -1.277 17.167 1.00 88.81 113 VAL A O 1
ATOM 914 N N . TYR A 1 114 ? -9.748 -3.067 15.919 1.00 88.69 114 TYR A N 1
ATOM 915 C CA . TYR A 1 114 ? -10.662 -2.379 15.017 1.00 88.69 114 TYR A CA 1
ATOM 916 C C . TYR A 1 114 ? -12.101 -2.725 15.376 1.00 88.69 114 TYR A C 1
ATO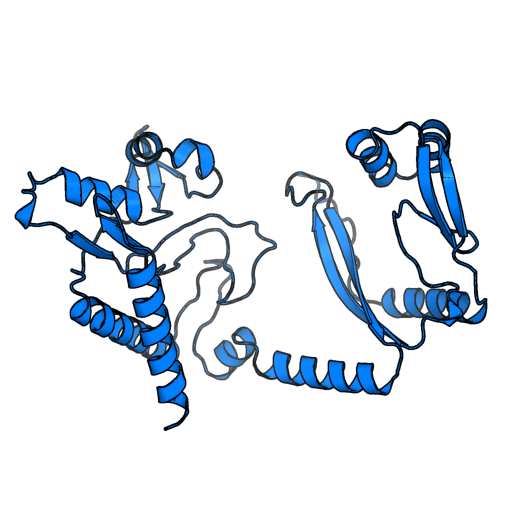M 918 O O . TYR A 1 114 ? -12.470 -3.898 15.386 1.00 88.69 114 TYR A O 1
ATOM 926 N N . GLY A 1 115 ? -12.930 -1.706 15.574 1.00 89.81 115 GLY A N 1
ATOM 927 C CA . GLY A 1 115 ? -14.371 -1.847 15.749 1.00 89.81 115 GLY A CA 1
ATOM 928 C C . GLY A 1 115 ? -15.135 -0.948 14.786 1.00 89.81 115 GLY A C 1
ATOM 929 O O . GLY A 1 115 ? -14.611 0.064 14.319 1.00 89.81 115 GLY A O 1
ATOM 930 N N . ILE A 1 116 ? -16.372 -1.330 14.493 1.00 91.31 116 ILE A N 1
ATOM 931 C CA . ILE A 1 116 ? -17.327 -0.515 13.747 1.00 91.31 116 ILE A CA 1
ATOM 932 C C . ILE A 1 116 ? -18.617 -0.380 14.549 1.00 91.31 116 ILE A C 1
ATOM 934 O O . ILE A 1 116 ? -19.016 -1.305 15.256 1.00 91.31 116 ILE A O 1
ATOM 938 N N . ILE A 1 117 ? -19.251 0.785 14.452 1.00 90.88 117 ILE A N 1
ATOM 939 C CA . ILE A 1 117 ? -20.508 1.092 15.129 1.00 90.88 117 ILE A CA 1
ATOM 940 C C . ILE A 1 117 ? -21.500 1.590 14.086 1.00 90.88 117 ILE A C 1
ATOM 942 O O . ILE A 1 117 ? -21.154 2.424 13.249 1.00 90.88 117 ILE A O 1
ATOM 946 N N . PHE A 1 118 ? -22.734 1.103 14.175 1.00 91.69 118 PHE A N 1
ATOM 947 C CA . PHE A 1 118 ? -23.863 1.592 13.397 1.00 91.69 118 PHE A CA 1
ATOM 948 C C . PHE A 1 118 ? -25.010 2.039 14.314 1.00 91.69 118 PHE A C 1
ATOM 950 O O . PHE A 1 118 ? -25.206 1.476 15.396 1.00 91.69 118 PHE A O 1
ATOM 957 N N . PRO A 1 119 ? -25.803 3.034 13.880 1.00 90.06 119 PRO A N 1
ATOM 958 C CA . PRO A 1 119 ? -27.005 3.464 14.589 1.00 90.06 119 PRO A CA 1
ATOM 959 C C . PRO A 1 119 ? -28.165 2.459 14.494 1.00 90.06 119 PRO A C 1
ATOM 961 O O . PRO A 1 119 ? -29.148 2.614 15.214 1.00 90.06 119 PRO A O 1
ATOM 964 N N . ASP A 1 120 ? -28.091 1.450 13.622 1.00 89.62 120 ASP A N 1
ATOM 965 C CA . ASP A 1 120 ? -29.109 0.403 13.512 1.00 89.62 120 ASP A CA 1
ATOM 966 C C . ASP A 1 120 ? -28.505 -0.962 13.142 1.00 89.62 120 ASP A C 1
ATOM 968 O O . ASP A 1 120 ? -27.508 -1.054 12.418 1.00 89.62 120 ASP A O 1
ATOM 972 N N . ALA A 1 121 ? -29.159 -2.034 13.593 1.00 90.44 121 ALA A N 1
ATOM 973 C CA . ALA A 1 121 ? -28.747 -3.408 13.339 1.00 90.44 121 ALA A CA 1
ATOM 974 C C . ALA A 1 121 ? -28.891 -3.800 11.860 1.00 90.44 121 ALA A C 1
ATOM 976 O O . ALA A 1 121 ? -28.125 -4.636 11.374 1.00 90.44 121 ALA A O 1
ATOM 977 N N . LYS A 1 122 ? -29.832 -3.195 11.117 1.00 93.19 122 LYS A N 1
ATOM 978 C CA . LYS A 1 122 ? -29.967 -3.438 9.674 1.00 93.19 122 LYS A CA 1
ATOM 979 C C . LYS A 1 122 ? -28.725 -2.970 8.918 1.00 93.19 122 LYS A C 1
ATOM 981 O O . LYS A 1 122 ? -28.195 -3.725 8.111 1.00 93.19 122 LYS A O 1
ATOM 986 N N . GLN A 1 123 ? -28.214 -1.780 9.240 1.00 92.44 123 GLN A N 1
ATOM 987 C CA . GLN A 1 123 ? -27.009 -1.239 8.602 1.00 92.44 123 GLN A CA 1
ATOM 988 C C . GLN A 1 123 ? -25.774 -2.095 8.884 1.00 92.44 123 GLN A C 1
ATOM 990 O O . GLN A 1 123 ? -24.958 -2.296 7.986 1.00 92.44 123 GLN A O 1
ATOM 995 N N . LEU A 1 124 ? -25.658 -2.654 10.097 1.00 91.94 124 LEU A N 1
ATOM 996 C CA . LEU A 1 124 ? -24.577 -3.590 10.398 1.00 91.94 124 LEU A CA 1
ATOM 997 C C . LEU A 1 124 ? -24.666 -4.846 9.522 1.00 91.94 124 LEU A C 1
ATOM 999 O O . LEU A 1 124 ? -23.652 -5.267 8.970 1.00 91.94 124 LEU A O 1
ATOM 1003 N N . LYS A 1 125 ? -25.860 -5.429 9.361 1.00 92.62 125 LYS A N 1
ATOM 1004 C CA . LYS A 1 125 ? -26.057 -6.610 8.503 1.00 92.62 125 LYS A CA 1
ATOM 1005 C C . LYS A 1 125 ? -25.758 -6.310 7.036 1.00 92.62 125 LYS A C 1
ATOM 1007 O O . LYS A 1 125 ? -25.090 -7.103 6.375 1.00 92.62 125 LYS A O 1
ATOM 1012 N N . ASP A 1 126 ? -26.206 -5.161 6.538 1.00 94.19 126 ASP A N 1
ATOM 1013 C CA . ASP A 1 126 ? -25.917 -4.721 5.171 1.00 94.19 126 ASP A CA 1
ATOM 1014 C C . ASP A 1 126 ? -24.402 -4.544 4.967 1.00 94.19 126 ASP A C 1
ATOM 1016 O O . ASP A 1 126 ? -23.842 -5.014 3.975 1.00 94.19 126 ASP A O 1
ATOM 1020 N N . TRP A 1 127 ? -23.708 -3.949 5.943 1.00 93.06 127 TRP A N 1
ATOM 1021 C CA . TRP A 1 127 ? -22.252 -3.829 5.928 1.00 93.06 127 TRP A CA 1
ATOM 1022 C C . TRP A 1 127 ? -21.549 -5.192 5.971 1.00 93.06 127 TRP A C 1
ATOM 1024 O O . TRP A 1 127 ? -20.623 -5.413 5.192 1.00 93.06 127 TRP A O 1
ATOM 1034 N N . GLN A 1 128 ? -21.996 -6.123 6.820 1.00 91.88 128 GLN A N 1
ATOM 1035 C CA . GLN A 1 128 ? -21.449 -7.484 6.891 1.00 91.88 128 GLN A CA 1
ATOM 1036 C C . GLN A 1 128 ? -21.582 -8.200 5.546 1.00 91.88 128 GLN A C 1
ATOM 1038 O O . GLN A 1 128 ? -20.601 -8.746 5.044 1.00 91.88 128 GLN A O 1
ATOM 1043 N N . LYS A 1 129 ? -22.754 -8.108 4.907 1.00 93.81 129 LYS A N 1
ATOM 1044 C CA . LYS A 1 129 ? -22.978 -8.666 3.570 1.00 93.81 129 LYS A CA 1
ATOM 1045 C C . LYS A 1 129 ? -22.004 -8.083 2.540 1.00 93.81 129 LYS A C 1
ATOM 1047 O O . LYS A 1 129 ? -21.428 -8.828 1.749 1.00 93.81 129 LYS A O 1
ATOM 1052 N N . LEU A 1 130 ? -21.764 -6.770 2.574 1.00 92.06 130 LEU A N 1
ATOM 1053 C CA . LEU A 1 130 ? -20.779 -6.125 1.698 1.00 92.06 130 LEU A CA 1
ATOM 1054 C C . LEU A 1 130 ? -19.349 -6.612 1.968 1.00 92.06 130 LEU A C 1
ATOM 1056 O O . LEU A 1 130 ? -18.593 -6.823 1.020 1.00 92.06 130 LEU A O 1
ATOM 1060 N N . GLN A 1 131 ? -18.969 -6.816 3.234 1.00 90.75 131 GLN A N 1
ATOM 1061 C CA . GLN A 1 131 ? -17.653 -7.363 3.577 1.00 90.75 131 GLN A CA 1
ATOM 1062 C C . GLN A 1 131 ? -17.493 -8.811 3.109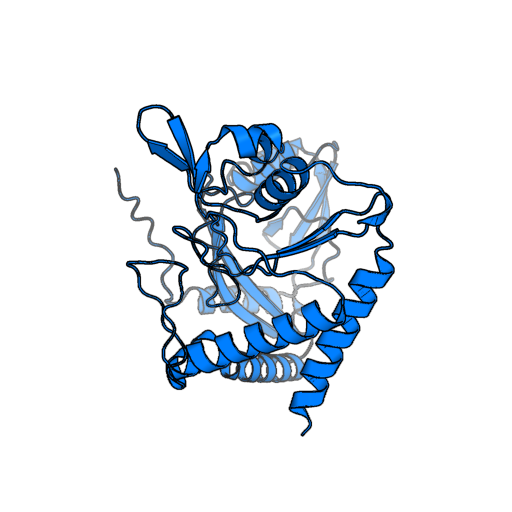 1.00 90.75 131 GLN A C 1
ATOM 1064 O O . GLN A 1 131 ? -16.438 -9.166 2.588 1.00 90.75 131 GLN A O 1
ATOM 1069 N N . GLU A 1 132 ? -18.529 -9.640 3.226 1.00 90.88 132 GLU A N 1
ATOM 1070 C CA . GLU A 1 132 ? -18.518 -11.012 2.709 1.00 90.88 132 GLU A CA 1
ATOM 1071 C C . GLU A 1 132 ? -18.376 -11.045 1.183 1.00 90.88 132 GLU A C 1
ATOM 1073 O O . GLU A 1 132 ? -17.595 -11.831 0.640 1.00 90.88 132 GLU A O 1
ATOM 1078 N N . GLU A 1 133 ? -19.100 -10.179 0.470 1.00 91.12 133 GLU A N 1
ATOM 1079 C CA . GLU A 1 133 ? -18.965 -10.039 -0.982 1.00 91.12 133 GLU A CA 1
ATOM 1080 C C . GLU A 1 133 ? -17.571 -9.541 -1.385 1.00 91.12 133 GLU A C 1
ATOM 1082 O O . GLU A 1 133 ? -16.994 -10.045 -2.353 1.00 91.12 133 GLU A O 1
ATOM 1087 N N . ALA A 1 134 ? -16.997 -8.599 -0.634 1.00 88.38 134 ALA A N 1
ATOM 1088 C CA . ALA A 1 134 ? -15.633 -8.126 -0.851 1.00 88.38 134 ALA A CA 1
ATOM 1089 C C . ALA A 1 134 ? -14.598 -9.233 -0.590 1.00 88.38 134 ALA A C 1
ATOM 1091 O O . ALA A 1 134 ? -13.691 -9.422 -1.399 1.00 88.38 134 ALA A O 1
ATOM 1092 N N . ALA A 1 135 ? -14.766 -10.021 0.477 1.00 87.81 135 ALA A N 1
ATOM 1093 C CA . ALA A 1 135 ? -13.883 -11.136 0.818 1.00 87.81 135 ALA A CA 1
ATOM 1094 C C . ALA A 1 135 ? -13.916 -12.256 -0.236 1.00 87.81 135 ALA A C 1
ATOM 1096 O O . ALA A 1 135 ? -12.888 -12.869 -0.527 1.00 87.81 135 ALA A O 1
ATOM 1097 N N . LYS A 1 136 ? -15.075 -12.502 -0.865 1.00 90.25 136 LYS A N 1
ATOM 1098 C CA . LYS A 1 136 ? -15.192 -13.418 -2.017 1.00 90.25 136 LYS A CA 1
ATOM 1099 C C . LYS A 1 136 ? -14.419 -12.922 -3.244 1.00 90.25 136 LYS A C 1
ATOM 1101 O O . LYS A 1 136 ? -14.002 -13.733 -4.062 1.00 90.25 136 LYS A O 1
ATOM 1106 N N . ARG A 1 137 ? -14.224 -11.606 -3.376 1.00 89.38 137 ARG A N 1
ATOM 1107 C CA . ARG A 1 137 ? -13.515 -10.959 -4.493 1.00 89.38 137 ARG A CA 1
ATOM 1108 C C . ARG A 1 137 ? -12.051 -10.636 -4.177 1.00 89.38 137 ARG A C 1
ATOM 1110 O O . ARG A 1 137 ? -11.404 -9.941 -4.957 1.00 89.38 137 ARG A O 1
ATOM 1117 N N . ASP A 1 138 ? -11.520 -11.130 -3.060 1.00 88.56 138 ASP A N 1
ATOM 1118 C CA . ASP A 1 138 ? -10.118 -10.938 -2.699 1.00 88.56 138 ASP A CA 1
ATOM 1119 C C . ASP A 1 138 ? -9.208 -11.666 -3.701 1.00 88.56 138 ASP A C 1
ATOM 1121 O O . ASP A 1 138 ? -9.277 -12.888 -3.869 1.00 88.56 138 ASP A O 1
ATOM 1125 N N . HIS A 1 139 ? -8.320 -10.919 -4.362 1.00 88.06 139 HIS A N 1
ATOM 1126 C CA . HIS A 1 139 ? -7.396 -11.460 -5.360 1.00 88.06 139 HIS A CA 1
ATOM 1127 C C . HIS A 1 139 ? -6.456 -12.514 -4.779 1.00 88.06 139 HIS A C 1
ATOM 1129 O O . HIS A 1 139 ? -5.997 -13.369 -5.523 1.00 88.06 139 HIS A O 1
ATOM 1135 N N . ARG A 1 140 ? -6.161 -12.491 -3.474 1.00 87.06 140 ARG A N 1
ATOM 1136 C CA . ARG A 1 140 ? -5.317 -13.505 -2.816 1.00 87.06 140 ARG A CA 1
ATOM 1137 C C . ARG A 1 140 ? -6.013 -14.855 -2.769 1.00 87.06 140 ARG A C 1
ATOM 1139 O O . ARG A 1 140 ? -5.378 -15.886 -2.973 1.00 87.06 140 ARG A O 1
ATOM 1146 N N . ARG A 1 141 ? -7.321 -14.835 -2.517 1.00 89.12 141 ARG A N 1
ATOM 1147 C CA . ARG A 1 141 ? -8.161 -16.028 -2.509 1.00 89.12 141 ARG A CA 1
ATOM 1148 C C . ARG A 1 141 ? -8.357 -16.539 -3.933 1.00 89.12 141 ARG A C 1
ATOM 1150 O O . ARG A 1 141 ? -8.001 -17.678 -4.215 1.00 89.12 141 ARG A O 1
ATOM 1157 N N . LEU A 1 142 ? -8.817 -15.670 -4.834 1.00 90.69 142 LEU A N 1
ATOM 1158 C CA . LEU A 1 142 ? -9.051 -16.020 -6.238 1.00 90.69 142 LEU A CA 1
ATOM 1159 C C . LEU A 1 142 ? -7.768 -16.460 -6.948 1.00 90.69 142 LEU A C 1
ATOM 1161 O O . LEU A 1 142 ? -7.784 -17.416 -7.713 1.00 90.69 142 LEU A O 1
ATOM 1165 N N . GLY A 1 143 ? -6.642 -15.801 -6.669 1.00 90.50 143 GLY A N 1
ATOM 1166 C CA . GLY A 1 143 ? -5.344 -16.139 -7.246 1.00 90.50 143 GLY A CA 1
ATOM 1167 C C . GLY A 1 143 ? -4.877 -17.543 -6.875 1.00 90.50 143 GLY A C 1
ATOM 1168 O O . GLY A 1 143 ? -4.282 -18.217 -7.713 1.00 90.50 143 GLY A O 1
ATOM 1169 N N . LYS A 1 144 ? -5.207 -18.004 -5.661 1.00 89.81 144 LYS A N 1
ATOM 1170 C CA . LYS A 1 144 ? -4.956 -19.378 -5.221 1.00 89.81 144 LYS A CA 1
ATOM 1171 C C . LYS A 1 144 ? -5.971 -20.360 -5.814 1.00 89.81 144 LYS A C 1
ATOM 1173 O O . LYS A 1 144 ? -5.560 -21.377 -6.355 1.00 89.81 144 LYS A O 1
ATOM 1178 N N . GLU A 1 145 ? -7.268 -20.056 -5.730 1.00 92.88 145 GLU A N 1
ATOM 1179 C CA . GLU A 1 145 ? -8.352 -20.924 -6.228 1.00 92.88 145 GLU A CA 1
ATOM 1180 C C . GLU A 1 145 ? -8.275 -21.158 -7.746 1.00 92.88 145 GLU A C 1
ATOM 1182 O O . GLU A 1 145 ? -8.591 -22.244 -8.218 1.00 92.88 145 GLU A O 1
ATOM 1187 N N . GLN A 1 146 ? -7.835 -20.157 -8.511 1.00 93.88 146 GLN A N 1
ATOM 1188 C CA . GLN A 1 146 ? -7.713 -20.228 -9.971 1.00 93.88 146 GLN A CA 1
ATOM 1189 C C . GLN A 1 146 ? -6.290 -20.542 -10.455 1.00 93.88 146 GLN A C 1
ATOM 1191 O O . GLN A 1 146 ? -6.044 -20.506 -11.662 1.00 93.88 146 GLN A O 1
ATOM 1196 N N . GLU A 1 147 ? -5.357 -20.831 -9.540 1.00 93.25 147 GLU A N 1
ATOM 1197 C CA . GLU A 1 147 ? -3.953 -21.130 -9.860 1.00 93.25 147 GLU A CA 1
ATOM 1198 C C . GLU A 1 147 ? -3.313 -20.043 -10.740 1.00 93.25 147 GLU A C 1
ATOM 1200 O O . GLU A 1 147 ? -2.706 -20.317 -11.775 1.00 93.25 147 GLU A O 1
ATOM 1205 N N . LEU A 1 148 ? -3.485 -18.775 -10.367 1.00 92.94 148 LEU A N 1
ATOM 1206 C CA . LEU A 1 148 ? -2.907 -17.647 -11.102 1.00 92.94 148 LEU A CA 1
ATOM 1207 C C . LEU A 1 148 ? -1.503 -17.329 -10.597 1.00 92.94 148 LEU A C 1
ATOM 1209 O O . LEU A 1 148 ? -0.588 -17.109 -11.391 1.00 92.94 148 LEU A O 1
ATOM 1213 N N . PHE A 1 149 ? -1.330 -17.309 -9.277 1.00 91.62 149 PHE A N 1
ATOM 1214 C CA . PHE A 1 149 ? -0.052 -17.031 -8.636 1.00 91.62 149 PHE A CA 1
ATOM 1215 C C . PHE A 1 149 ? -0.014 -17.583 -7.211 1.00 91.62 149 PHE A C 1
ATOM 1217 O O . PHE A 1 149 ? -1.050 -17.832 -6.592 1.00 91.62 149 PHE A O 1
ATOM 1224 N N . PHE A 1 150 ? 1.188 -17.713 -6.661 1.00 88.50 150 PHE A N 1
ATOM 1225 C CA . PHE A 1 150 ? 1.399 -18.010 -5.248 1.00 88.50 150 PHE A CA 1
ATOM 1226 C C . PHE A 1 150 ? 2.559 -17.189 -4.678 1.00 88.50 150 PHE A C 1
ATOM 1228 O O . PHE A 1 150 ? 3.334 -16.579 -5.412 1.00 88.50 150 PHE A O 1
ATOM 1235 N N . PHE A 1 151 ? 2.669 -17.177 -3.353 1.00 85.38 151 PHE A N 1
ATOM 1236 C CA . PHE A 1 151 ? 3.771 -16.551 -2.627 1.00 85.38 151 PHE A CA 1
ATOM 1237 C C . PHE A 1 151 ? 4.537 -17.610 -1.846 1.00 85.38 151 PHE A C 1
ATOM 1239 O O . PHE A 1 151 ? 3.932 -18.539 -1.308 1.00 85.38 151 PHE A O 1
ATOM 1246 N N . ASN A 1 152 ? 5.856 -17.458 -1.769 1.00 84.31 152 ASN A N 1
ATOM 1247 C CA . ASN A 1 152 ? 6.726 -18.347 -1.012 1.00 84.31 152 ASN A CA 1
ATOM 1248 C C . ASN A 1 152 ? 7.575 -17.529 -0.031 1.00 84.31 152 ASN A C 1
ATOM 1250 O O . ASN A 1 152 ? 8.018 -16.434 -0.363 1.00 84.31 152 ASN A O 1
ATOM 1254 N N . HIS A 1 153 ? 7.822 -18.074 1.160 1.00 82.12 153 HIS A N 1
ATOM 1255 C CA . HIS A 1 153 ? 8.670 -17.449 2.177 1.00 82.12 153 HIS A CA 1
ATOM 1256 C C . HIS A 1 153 ? 10.122 -17.245 1.708 1.00 82.12 153 HIS A C 1
ATOM 1258 O O . HIS A 1 153 ? 10.794 -16.360 2.220 1.00 82.12 153 HIS A O 1
ATOM 1264 N N . LEU A 1 154 ? 10.592 -18.021 0.723 1.00 82.25 154 LEU A N 1
ATOM 1265 C CA . LEU A 1 154 ? 11.910 -17.852 0.100 1.00 82.25 154 LEU A CA 1
ATOM 1266 C C . LEU A 1 154 ? 12.017 -16.584 -0.761 1.00 82.25 154 LEU A C 1
ATOM 1268 O O . LEU A 1 154 ? 13.118 -16.133 -1.058 1.00 82.25 154 LEU A O 1
ATOM 1272 N N . SER A 1 155 ? 10.888 -16.012 -1.187 1.00 79.38 155 SER A N 1
ATOM 1273 C CA . SER A 1 155 ? 10.848 -14.748 -1.923 1.00 79.38 155 SER A CA 1
ATOM 1274 C C . SER A 1 155 ? 9.662 -13.914 -1.433 1.00 79.38 155 SER A C 1
ATOM 1276 O O . SER A 1 155 ? 8.629 -13.816 -2.108 1.00 79.38 155 SER A O 1
ATOM 1278 N N . PRO A 1 156 ? 9.758 -13.366 -0.209 1.00 72.75 156 PRO A N 1
ATOM 1279 C CA . PRO A 1 156 ? 8.652 -12.645 0.390 1.00 72.75 156 PRO A CA 1
ATOM 1280 C C . PRO A 1 156 ? 8.337 -11.406 -0.455 1.00 72.75 156 PRO A C 1
ATOM 1282 O O . PRO A 1 156 ? 9.228 -10.702 -0.931 1.00 72.75 156 PRO A O 1
ATOM 1285 N N . GLY A 1 157 ? 7.047 -11.180 -0.712 1.00 71.38 157 GLY A N 1
ATOM 1286 C CA . GLY A 1 157 ? 6.588 -10.074 -1.553 1.00 71.38 157 GLY A CA 1
ATOM 1287 C C . GLY A 1 157 ? 6.748 -10.268 -3.061 1.00 71.38 157 GLY A C 1
ATOM 1288 O O . GLY A 1 157 ? 6.193 -9.492 -3.826 1.00 71.38 157 GLY A O 1
ATOM 1289 N N . SER A 1 158 ? 7.407 -11.317 -3.541 1.00 78.56 158 SER A N 1
ATOM 1290 C CA . SER A 1 158 ? 7.425 -11.616 -4.975 1.00 78.56 158 SER A CA 1
ATOM 1291 C C . SER A 1 158 ? 6.429 -12.726 -5.299 1.00 78.56 158 SER A C 1
ATOM 1293 O O . SER A 1 158 ? 6.456 -13.810 -4.716 1.00 78.56 158 SER A O 1
ATOM 1295 N N . ALA A 1 159 ? 5.502 -12.436 -6.215 1.00 85.62 159 ALA A N 1
ATOM 1296 C CA . ALA A 1 159 ? 4.539 -13.423 -6.688 1.00 85.62 159 ALA A CA 1
ATOM 1297 C C . ALA A 1 159 ? 5.184 -14.346 -7.725 1.00 85.62 159 ALA A C 1
ATOM 1299 O O . ALA A 1 159 ? 5.774 -13.886 -8.704 1.00 85.62 159 ALA A O 1
ATOM 1300 N N . PHE A 1 160 ? 4.996 -15.647 -7.543 1.00 87.19 160 PHE A N 1
ATOM 1301 C CA . PHE A 1 160 ? 5.288 -16.658 -8.547 1.00 87.19 160 PHE A CA 1
ATOM 1302 C C . PHE A 1 160 ? 4.053 -16.838 -9.415 1.00 87.19 160 PHE A C 1
ATOM 1304 O O . PHE A 1 160 ? 2.990 -17.200 -8.913 1.00 87.19 160 PHE A O 1
ATOM 1311 N N . TRP A 1 161 ? 4.184 -16.571 -10.710 1.00 88.44 161 TRP A N 1
ATOM 1312 C CA . TRP A 1 161 ? 3.071 -16.624 -11.651 1.00 88.44 161 TRP A CA 1
ATOM 1313 C C . TRP A 1 161 ? 2.987 -17.996 -12.314 1.00 88.44 161 TRP A C 1
ATOM 1315 O O . TRP A 1 161 ? 3.948 -18.466 -12.919 1.00 88.44 161 TRP A O 1
ATOM 1325 N N . PHE A 1 162 ? 1.815 -18.618 -12.242 1.00 93.06 162 PHE A N 1
ATOM 1326 C CA . PHE A 1 162 ? 1.499 -19.818 -13.013 1.00 93.06 162 PHE A CA 1
ATOM 1327 C C . PHE A 1 162 ? 1.148 -19.457 -14.465 1.00 93.06 162 PHE A C 1
ATOM 1329 O O . PHE A 1 162 ? 0.854 -18.291 -14.743 1.00 93.06 162 PHE A O 1
ATOM 1336 N N . PRO A 1 163 ? 1.103 -20.424 -15.405 1.00 96.31 163 PRO A N 1
ATOM 1337 C CA . PRO A 1 163 ? 0.841 -20.140 -16.820 1.00 96.31 163 PRO A CA 1
ATOM 1338 C C . PRO A 1 163 ? -0.418 -19.298 -17.081 1.00 96.31 163 PRO A C 1
ATOM 1340 O O . PRO A 1 163 ? -0.376 -18.362 -17.879 1.00 96.31 163 PRO A O 1
ATOM 1343 N N . LYS A 1 164 ? -1.521 -19.565 -16.363 1.00 95.12 164 LYS A N 1
ATOM 1344 C CA . LYS A 1 164 ? -2.773 -18.791 -16.467 1.00 95.12 164 LYS A CA 1
ATOM 1345 C C . LYS A 1 164 ? -2.583 -17.337 -16.020 1.00 95.12 164 LYS A C 1
ATOM 1347 O O . LYS A 1 164 ? -2.985 -16.412 -16.722 1.00 95.12 164 LYS A O 1
ATOM 1352 N N . GLY A 1 165 ? -1.926 -17.121 -14.879 1.00 91.94 165 GLY A N 1
ATOM 1353 C CA . GLY A 1 165 ? -1.628 -15.778 -14.380 1.00 91.94 165 GLY A CA 1
ATOM 1354 C C . GLY A 1 165 ? -0.648 -15.023 -15.281 1.00 91.94 165 GLY A C 1
ATOM 1355 O O . GLY A 1 165 ? -0.879 -13.859 -15.601 1.00 91.94 165 GLY A O 1
ATOM 1356 N N . ALA A 1 166 ? 0.394 -15.701 -15.766 1.00 90.88 166 ALA A N 1
ATOM 1357 C CA . ALA A 1 166 ? 1.354 -15.148 -16.716 1.00 90.88 166 ALA A CA 1
ATOM 1358 C C . ALA A 1 166 ? 0.687 -14.752 -18.044 1.00 90.88 166 ALA A C 1
ATOM 1360 O O . ALA A 1 166 ? 1.020 -13.714 -18.614 1.00 90.88 166 ALA A O 1
ATOM 1361 N N . HIS A 1 167 ? -0.294 -15.524 -18.523 1.00 94.00 167 HIS A N 1
ATOM 1362 C CA . HIS A 1 167 ? -1.078 -15.170 -19.707 1.00 94.00 167 HIS A CA 1
ATOM 1363 C C . HIS A 1 167 ? -1.856 -13.858 -19.516 1.00 94.00 167 HIS A C 1
ATOM 1365 O O . HIS A 1 167 ? -1.792 -12.975 -20.376 1.00 94.00 167 HIS A O 1
ATOM 1371 N N . ILE A 1 168 ? -2.535 -13.689 -18.374 1.00 90.75 168 ILE A N 1
ATOM 1372 C CA . ILE A 1 168 ? -3.241 -12.442 -18.031 1.00 90.75 168 ILE A CA 1
ATOM 1373 C C . ILE A 1 168 ? -2.249 -11.277 -17.972 1.00 90.75 168 ILE A C 1
ATOM 1375 O O . ILE A 1 168 ? -2.456 -10.245 -18.612 1.00 90.75 168 ILE A O 1
ATOM 1379 N N . TYR A 1 169 ? -1.147 -11.461 -17.248 1.00 87.25 169 TYR A N 1
ATOM 1380 C CA . TYR A 1 169 ? -0.091 -10.467 -17.109 1.00 87.25 169 TYR A CA 1
ATOM 1381 C C . TYR A 1 169 ? 0.463 -10.021 -18.477 1.00 87.25 169 TYR A C 1
ATOM 1383 O O . TYR A 1 169 ? 0.470 -8.829 -18.788 1.00 87.25 169 TYR A O 1
ATOM 1391 N N . ASN A 1 170 ? 0.835 -10.966 -19.344 1.00 89.38 170 ASN A N 1
ATOM 1392 C CA . ASN A 1 170 ? 1.359 -10.672 -20.679 1.00 89.38 170 ASN A CA 1
ATOM 1393 C C . ASN A 1 170 ? 0.322 -9.977 -21.568 1.00 89.38 170 ASN A C 1
ATOM 1395 O O . ASN A 1 170 ? 0.667 -9.093 -22.352 1.00 89.38 170 ASN A O 1
ATOM 1399 N N . THR A 1 171 ? -0.956 -10.331 -21.430 1.00 91.56 171 THR A N 1
ATOM 1400 C CA . THR A 1 171 ? -2.052 -9.676 -22.154 1.00 91.56 171 THR A CA 1
ATOM 1401 C C . THR A 1 171 ? -2.184 -8.207 -21.751 1.00 91.56 171 THR A C 1
ATOM 1403 O O . THR A 1 171 ? -2.292 -7.342 -22.623 1.00 91.56 171 THR A O 1
ATOM 1406 N N . LEU A 1 172 ? -2.086 -7.901 -20.452 1.00 88.25 172 LEU A N 1
ATOM 1407 C CA . LEU A 1 172 ? -2.102 -6.527 -19.939 1.00 88.25 172 LEU A CA 1
ATOM 1408 C C . LEU A 1 172 ? -0.881 -5.723 -20.405 1.00 88.25 172 LEU A C 1
ATOM 1410 O O . LEU A 1 172 ? -1.031 -4.595 -20.878 1.00 88.25 172 LEU A O 1
ATOM 1414 N N . VAL A 1 173 ? 0.318 -6.309 -20.342 1.00 86.44 173 VAL A N 1
ATOM 1415 C CA . VAL A 1 173 ? 1.543 -5.668 -20.850 1.00 86.44 173 VAL A CA 1
ATOM 1416 C C . VAL A 1 173 ? 1.411 -5.373 -22.345 1.00 86.44 173 VAL A C 1
ATOM 1418 O O . VAL A 1 173 ? 1.693 -4.260 -22.788 1.00 86.44 173 VAL A O 1
ATOM 1421 N N . ASN A 1 174 ? 0.915 -6.328 -23.133 1.00 89.69 174 ASN A N 1
ATOM 1422 C CA . ASN A 1 174 ? 0.703 -6.146 -24.567 1.00 89.69 174 ASN A CA 1
ATOM 1423 C C . ASN A 1 174 ? -0.359 -5.080 -24.876 1.00 89.69 174 ASN A C 1
ATOM 1425 O O . ASN A 1 174 ? -0.204 -4.328 -25.841 1.00 89.69 174 ASN A O 1
ATOM 1429 N N . PHE A 1 175 ? -1.414 -4.974 -24.066 1.00 88.62 175 PHE A N 1
ATOM 1430 C CA . PHE A 1 175 ? -2.392 -3.890 -24.169 1.00 88.62 175 PHE A CA 1
ATOM 1431 C C . PHE A 1 175 ? -1.737 -2.520 -23.939 1.00 88.62 175 PHE A C 1
ATOM 1433 O O . PHE A 1 175 ? -1.888 -1.622 -24.770 1.00 88.62 175 PHE A O 1
ATOM 1440 N N . ILE A 1 176 ? -0.941 -2.376 -22.874 1.00 84.94 176 ILE A N 1
ATOM 1441 C CA . ILE A 1 176 ? -0.242 -1.121 -22.565 1.00 84.94 176 ILE A CA 1
ATOM 1442 C C . ILE A 1 176 ? 0.772 -0.775 -23.659 1.00 84.94 176 ILE A C 1
ATOM 1444 O O . ILE A 1 176 ? 0.779 0.358 -24.134 1.00 84.94 176 ILE A O 1
ATOM 1448 N N . ARG A 1 177 ? 1.559 -1.744 -24.147 1.00 87.31 177 ARG A N 1
ATOM 1449 C CA . ARG A 1 177 ? 2.471 -1.552 -25.291 1.00 87.31 177 ARG A CA 1
ATOM 1450 C C . ARG A 1 177 ? 1.746 -1.003 -26.519 1.00 87.31 177 ARG A C 1
ATOM 1452 O O . ARG A 1 177 ? 2.230 -0.064 -27.150 1.00 87.31 177 ARG A O 1
ATOM 1459 N N . LYS A 1 178 ? 0.569 -1.546 -26.856 1.00 90.81 178 LYS A N 1
ATOM 1460 C CA . LYS A 1 178 ? -0.258 -1.040 -27.968 1.00 90.81 178 LYS A CA 1
ATOM 1461 C C . LYS A 1 178 ? -0.690 0.409 -27.734 1.00 90.81 178 LYS A C 1
ATOM 1463 O O . LYS A 1 178 ? -0.635 1.217 -28.659 1.00 90.81 178 LYS A O 1
ATOM 1468 N N . GLU A 1 179 ? -1.114 0.752 -26.521 1.00 87.12 179 GLU A N 1
ATOM 1469 C CA . GLU A 1 179 ? -1.538 2.115 -26.189 1.00 87.12 179 GLU A CA 1
ATOM 1470 C C . GLU A 1 179 ? -0.363 3.111 -26.158 1.00 87.12 179 GLU A C 1
ATOM 1472 O O . GLU A 1 179 ? -0.538 4.253 -26.591 1.00 87.12 179 GLU A O 1
ATOM 1477 N N . TYR A 1 180 ? 0.832 2.680 -25.747 1.00 85.25 180 TYR A N 1
ATOM 1478 C CA . TYR A 1 180 ? 2.075 3.455 -25.812 1.00 85.25 180 TYR A CA 1
ATOM 1479 C C . TYR A 1 180 ? 2.516 3.744 -27.247 1.00 85.25 180 TYR A C 1
ATOM 1481 O O . TYR A 1 180 ? 2.763 4.907 -27.573 1.00 85.25 180 TYR A O 1
ATOM 1489 N N . ARG A 1 181 ? 2.499 2.745 -28.141 1.00 88.31 181 ARG A N 1
ATOM 1490 C CA . ARG A 1 181 ? 2.819 2.949 -29.568 1.00 88.31 181 ARG A CA 1
ATOM 1491 C C . ARG A 1 181 ? 1.901 3.982 -30.224 1.00 88.31 181 ARG A C 1
ATOM 1493 O O . ARG A 1 181 ? 2.382 4.878 -30.906 1.00 88.31 181 ARG A O 1
ATOM 1500 N N . LYS A 1 182 ? 0.590 3.928 -29.951 1.00 89.12 182 LYS A N 1
ATOM 1501 C CA . LYS A 1 182 ? -0.387 4.919 -30.458 1.00 89.12 182 LYS A CA 1
ATOM 1502 C C . LYS A 1 182 ? -0.109 6.353 -29.992 1.00 89.12 182 LYS A C 1
ATOM 1504 O O . LYS A 1 182 ? -0.590 7.292 -30.610 1.00 89.12 182 LYS A O 1
ATOM 1509 N N . ARG A 1 183 ? 0.619 6.521 -28.887 1.00 84.25 183 ARG A N 1
ATOM 1510 C CA . ARG A 1 183 ? 0.931 7.817 -28.262 1.00 84.25 183 ARG A CA 1
ATOM 1511 C C . ARG A 1 183 ? 2.375 8.265 -28.517 1.00 84.25 183 ARG A C 1
ATOM 1513 O O . ARG A 1 183 ? 2.823 9.239 -27.918 1.00 84.25 183 ARG A O 1
ATOM 1520 N N . GLY A 1 184 ? 3.098 7.563 -29.392 1.00 87.19 184 GLY A N 1
ATOM 1521 C CA . GLY A 1 184 ? 4.472 7.901 -29.761 1.00 87.19 184 GLY A CA 1
ATOM 1522 C C . GLY A 1 184 ? 5.500 7.625 -28.663 1.00 87.19 184 GLY A C 1
ATOM 1523 O O . GLY A 1 184 ? 6.525 8.295 -28.622 1.00 87.19 184 GLY A O 1
ATOM 1524 N N . PHE A 1 185 ? 5.226 6.686 -27.752 1.00 88.06 185 PHE A N 1
ATOM 1525 C CA . PHE A 1 185 ? 6.243 6.170 -26.835 1.00 88.06 185 PHE A CA 1
ATOM 1526 C C . PHE A 1 185 ? 7.106 5.126 -27.537 1.00 88.06 185 PHE A C 1
ATOM 1528 O O . PHE A 1 185 ? 6.589 4.240 -28.222 1.00 88.06 185 PHE A O 1
ATOM 1535 N N . THR A 1 186 ? 8.411 5.208 -27.302 1.00 89.62 186 THR A N 1
ATOM 1536 C CA . THR A 1 186 ? 9.396 4.236 -27.773 1.00 89.62 186 THR A CA 1
ATOM 1537 C C . THR A 1 186 ? 9.806 3.348 -26.606 1.00 89.62 186 THR A C 1
ATOM 1539 O O . THR A 1 186 ? 10.200 3.846 -25.550 1.00 89.62 186 THR A O 1
ATOM 1542 N N . GLU A 1 187 ? 9.663 2.035 -26.778 1.00 90.56 187 GLU A N 1
ATOM 1543 C CA . GLU A 1 187 ? 10.052 1.058 -25.759 1.00 90.56 187 GLU A CA 1
ATOM 1544 C C . GLU A 1 187 ? 11.580 0.992 -25.664 1.00 90.56 187 GLU A C 1
ATOM 1546 O O . GLU A 1 187 ? 12.263 0.885 -26.682 1.00 90.56 187 GLU A O 1
ATOM 1551 N N . VAL A 1 188 ? 12.105 1.076 -24.444 1.00 90.19 188 VAL A N 1
ATOM 1552 C CA . VAL A 1 188 ? 13.534 0.969 -24.134 1.00 90.19 188 VAL A CA 1
ATOM 1553 C C . VAL A 1 188 ? 13.751 -0.079 -23.053 1.00 90.19 188 VAL A C 1
ATOM 1555 O O . VAL A 1 188 ? 12.831 -0.425 -22.313 1.00 90.19 188 VAL A O 1
ATOM 1558 N N . ILE A 1 189 ? 14.978 -0.583 -22.964 1.00 90.56 189 ILE A N 1
ATOM 1559 C CA . ILE A 1 189 ? 15.382 -1.558 -21.954 1.00 90.56 189 ILE A CA 1
ATOM 1560 C C . ILE A 1 189 ? 16.540 -0.952 -21.175 1.00 90.56 189 ILE A C 1
ATOM 1562 O O . ILE A 1 189 ? 17.557 -0.583 -21.763 1.00 90.56 189 ILE A O 1
ATOM 1566 N N . THR A 1 190 ? 16.384 -0.857 -19.856 1.00 89.56 190 THR A N 1
ATOM 1567 C CA . THR A 1 190 ? 17.415 -0.328 -18.961 1.00 89.56 190 THR A CA 1
ATOM 1568 C C . THR A 1 190 ? 17.907 -1.396 -17.974 1.00 89.56 190 THR A C 1
ATOM 1570 O O . THR A 1 190 ? 17.128 -2.282 -17.601 1.00 89.56 190 THR A O 1
ATOM 1573 N N . PRO A 1 191 ? 19.181 -1.340 -17.534 1.00 91.88 191 PRO A N 1
ATOM 1574 C CA . PRO A 1 191 ? 19.709 -2.239 -16.508 1.00 91.88 191 PRO A CA 1
ATOM 1575 C C . PRO A 1 191 ? 18.890 -2.237 -15.210 1.00 91.88 191 PRO A C 1
ATOM 1577 O O . PRO A 1 191 ? 18.255 -1.249 -14.853 1.00 91.88 191 PRO A O 1
ATOM 1580 N N . ASN A 1 192 ? 18.939 -3.344 -14.465 1.00 88.62 192 ASN A N 1
ATOM 1581 C CA . ASN A 1 19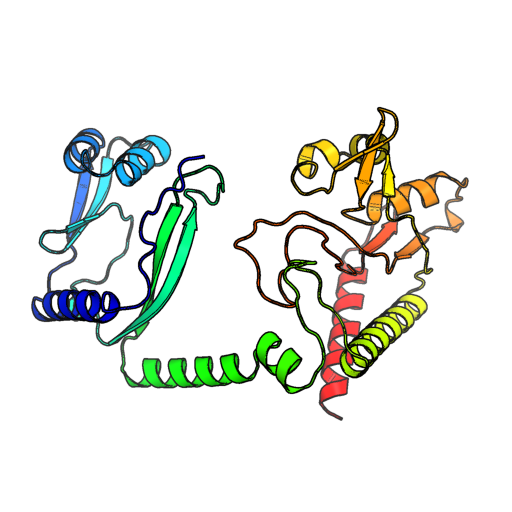2 ? 18.321 -3.432 -13.135 1.00 88.62 192 ASN A CA 1
ATOM 1582 C C . ASN A 1 192 ? 19.256 -2.979 -12.007 1.00 88.62 192 ASN A C 1
ATOM 1584 O O . ASN A 1 192 ? 18.793 -2.768 -10.888 1.00 88.62 192 ASN A O 1
ATOM 1588 N N . LEU A 1 193 ? 20.551 -2.856 -12.296 1.00 90.75 193 LEU A N 1
ATOM 1589 C CA . LEU A 1 193 ? 21.607 -2.591 -11.333 1.00 90.75 193 LEU A CA 1
ATOM 1590 C C . LEU A 1 193 ? 22.389 -1.344 -11.738 1.00 90.75 193 LEU A C 1
ATOM 1592 O O . LEU A 1 193 ? 22.805 -1.232 -12.890 1.00 90.75 193 LEU A O 1
ATOM 1596 N N . TYR A 1 194 ? 22.604 -0.440 -10.785 1.00 91.56 194 TYR A N 1
ATOM 1597 C CA . TYR A 1 194 ? 23.362 0.791 -10.988 1.00 91.56 194 TYR A CA 1
ATOM 1598 C C . TYR A 1 194 ? 24.294 1.076 -9.812 1.00 91.56 194 TYR A C 1
ATOM 1600 O O . TYR A 1 194 ? 23.978 0.731 -8.673 1.00 91.56 194 TYR A O 1
ATOM 1608 N N . ASN A 1 195 ? 25.412 1.744 -10.095 1.00 92.81 195 ASN A N 1
ATOM 1609 C CA . ASN A 1 195 ? 26.312 2.292 -9.079 1.00 92.81 195 ASN A CA 1
ATOM 1610 C C . ASN A 1 195 ? 25.599 3.413 -8.280 1.00 92.81 195 ASN A C 1
ATOM 1612 O O . ASN A 1 195 ? 24.764 4.140 -8.836 1.00 92.81 195 ASN A O 1
ATOM 1616 N N . SER A 1 196 ? 25.905 3.544 -6.981 1.00 90.44 196 SER A N 1
ATOM 1617 C CA . SER A 1 196 ? 25.311 4.536 -6.066 1.00 90.44 196 SER A CA 1
ATOM 1618 C C . SER A 1 196 ? 25.405 5.972 -6.588 1.00 90.44 196 SER A C 1
ATOM 1620 O O . SER A 1 196 ? 24.459 6.742 -6.419 1.00 90.44 196 SER A O 1
ATOM 1622 N N . GLN A 1 197 ? 26.470 6.296 -7.326 1.00 91.06 197 GLN A N 1
ATOM 1623 C CA . GLN A 1 197 ? 26.704 7.614 -7.921 1.00 91.06 197 GLN A CA 1
ATOM 1624 C C . GLN A 1 197 ? 25.536 8.095 -8.792 1.00 91.06 197 GLN A C 1
ATOM 1626 O O . GLN A 1 197 ? 25.217 9.286 -8.797 1.00 91.06 197 GLN A O 1
ATOM 1631 N N . LEU A 1 198 ? 24.849 7.193 -9.506 1.00 91.44 198 LEU A N 1
ATOM 1632 C CA . LEU A 1 198 ? 23.681 7.567 -10.311 1.00 91.44 198 LEU A CA 1
ATOM 1633 C C . LEU A 1 198 ? 22.534 8.069 -9.424 1.00 91.44 198 LEU A C 1
ATOM 1635 O O . LEU A 1 198 ? 21.870 9.061 -9.734 1.00 91.44 198 LEU A O 1
ATOM 1639 N N . TRP A 1 199 ? 22.304 7.384 -8.309 1.00 89.94 199 TRP A N 1
ATOM 1640 C CA . TRP A 1 199 ? 21.245 7.712 -7.363 1.00 89.94 199 TRP A CA 1
ATOM 1641 C C . TRP A 1 199 ? 21.551 9.002 -6.610 1.00 89.94 199 TRP A C 1
ATOM 1643 O O . TRP A 1 199 ? 20.646 9.817 -6.430 1.00 89.94 199 TRP A O 1
ATOM 1653 N N . GLU A 1 200 ? 22.817 9.220 -6.254 1.00 89.75 200 GLU A N 1
ATOM 1654 C CA . GLU A 1 200 ? 23.311 10.464 -5.660 1.00 89.75 200 GLU A CA 1
ATOM 1655 C C . GLU A 1 200 ? 23.143 11.645 -6.621 1.00 89.75 200 GLU A C 1
ATOM 1657 O O . GLU A 1 200 ? 22.548 12.655 -6.250 1.00 89.75 200 GLU A O 1
ATOM 1662 N N . THR A 1 201 ? 23.565 11.483 -7.880 1.00 88.69 201 THR A N 1
ATOM 1663 C CA . THR A 1 201 ? 23.420 12.501 -8.938 1.00 88.69 201 THR A CA 1
ATOM 1664 C C . THR A 1 201 ? 21.955 12.857 -9.175 1.00 88.69 201 THR A C 1
ATOM 1666 O O . THR A 1 201 ? 21.607 14.015 -9.389 1.00 88.69 201 THR A O 1
ATOM 1669 N N . SER A 1 202 ? 21.073 11.859 -9.126 1.00 87.25 202 SER A N 1
ATOM 1670 C CA . SER A 1 202 ? 19.637 12.067 -9.312 1.00 87.25 202 SER A CA 1
ATOM 1671 C C . SER A 1 202 ? 18.918 12.658 -8.088 1.00 87.25 202 SER A C 1
ATOM 1673 O O . SER A 1 202 ? 17.730 12.954 -8.190 1.00 87.25 202 SER A O 1
ATOM 1675 N N . GLY A 1 203 ? 19.588 12.776 -6.933 1.00 87.31 203 GLY A N 1
ATOM 1676 C CA . GLY A 1 203 ? 18.995 13.215 -5.663 1.00 87.31 203 GLY A CA 1
ATOM 1677 C C . GLY A 1 203 ? 18.123 12.168 -4.954 1.00 87.31 203 GLY A C 1
ATOM 1678 O O . GLY A 1 203 ? 17.571 12.431 -3.887 1.00 87.31 203 GLY A O 1
ATOM 1679 N N . HIS A 1 204 ? 17.967 10.970 -5.526 1.00 86.56 204 HIS A N 1
ATOM 1680 C CA . HIS A 1 204 ? 17.137 9.920 -4.932 1.00 86.56 204 HIS A CA 1
ATOM 1681 C C . HIS A 1 204 ? 17.825 9.231 -3.759 1.00 86.56 204 HIS A C 1
ATOM 1683 O O . HIS A 1 204 ? 17.134 8.732 -2.877 1.00 86.56 204 HIS A O 1
ATOM 1689 N N . TRP A 1 205 ? 19.157 9.221 -3.716 1.00 85.12 205 TRP A N 1
ATOM 1690 C CA . TRP A 1 205 ? 19.892 8.586 -2.624 1.00 85.12 205 TRP A CA 1
ATOM 1691 C C . TRP A 1 205 ? 19.539 9.202 -1.265 1.00 85.12 205 TRP A C 1
ATOM 1693 O O . TRP A 1 205 ? 19.226 8.489 -0.321 1.00 85.12 205 TRP A O 1
ATOM 1703 N N . GLN A 1 206 ? 19.472 10.528 -1.179 1.00 85.50 206 GLN A N 1
ATOM 1704 C CA . GLN A 1 206 ? 19.195 11.253 0.063 1.00 85.50 206 GLN A CA 1
ATOM 1705 C C . GLN A 1 206 ? 17.781 11.000 0.609 1.00 85.50 206 GLN A C 1
ATOM 1707 O O . GLN A 1 206 ? 17.545 11.186 1.800 1.00 85.50 206 GLN A O 1
ATOM 1712 N N . HIS A 1 207 ? 16.840 10.596 -0.249 1.00 85.31 207 HIS A N 1
ATOM 1713 C CA . HIS A 1 207 ? 15.426 10.447 0.106 1.00 85.31 207 HIS A CA 1
ATOM 1714 C C . HIS A 1 207 ? 14.932 8.999 0.129 1.00 85.31 207 HIS A C 1
ATOM 1716 O O . HIS A 1 207 ? 13.982 8.705 0.845 1.00 85.31 207 HIS A O 1
ATOM 1722 N N . TYR A 1 208 ? 15.543 8.111 -0.655 1.00 83.06 208 TYR A N 1
ATOM 1723 C CA . TYR A 1 208 ? 15.061 6.748 -0.885 1.00 83.06 208 TYR A CA 1
ATOM 1724 C C . TYR A 1 208 ? 16.117 5.675 -0.605 1.00 83.06 208 TYR A C 1
ATOM 1726 O O . TYR A 1 208 ? 15.827 4.502 -0.823 1.00 83.06 208 TYR A O 1
ATOM 1734 N N . ALA A 1 209 ? 17.322 6.021 -0.128 1.00 83.81 209 ALA A N 1
ATOM 1735 C CA . ALA A 1 209 ? 18.357 5.019 0.157 1.00 83.81 209 ALA A CA 1
ATOM 1736 C C . ALA A 1 209 ? 17.891 3.937 1.145 1.00 83.81 209 ALA A C 1
ATOM 1738 O O . ALA A 1 209 ? 18.261 2.774 0.986 1.00 83.81 209 ALA A O 1
ATOM 1739 N N . ASP A 1 210 ? 17.057 4.292 2.124 1.00 83.81 210 ASP A N 1
ATOM 1740 C CA . ASP A 1 210 ? 16.508 3.335 3.094 1.00 83.81 210 ASP A CA 1
ATOM 1741 C C . ASP A 1 210 ? 15.470 2.391 2.468 1.00 83.81 210 ASP A C 1
ATOM 1743 O O . ASP A 1 210 ? 15.355 1.234 2.871 1.00 83.81 210 ASP A O 1
ATOM 1747 N N . ASP A 1 211 ? 14.799 2.842 1.407 1.00 83.81 211 ASP A N 1
ATOM 1748 C CA . ASP A 1 211 ? 13.830 2.062 0.635 1.00 83.81 211 ASP A CA 1
ATOM 1749 C C . ASP A 1 211 ? 14.487 1.292 -0.529 1.00 83.81 211 ASP A C 1
ATOM 1751 O O . ASP A 1 211 ? 13.793 0.728 -1.380 1.00 83.81 211 ASP A O 1
ATOM 1755 N N . MET A 1 212 ? 15.819 1.262 -0.625 1.00 85.56 212 MET A N 1
ATOM 1756 C CA . MET A 1 212 ? 16.553 0.664 -1.744 1.00 85.56 212 MET A CA 1
ATOM 1757 C C . MET A 1 212 ? 17.374 -0.554 -1.328 1.00 85.56 212 MET A C 1
ATOM 1759 O O . MET A 1 212 ? 18.055 -0.557 -0.304 1.00 85.56 212 MET A O 1
ATOM 1763 N N . PHE A 1 213 ? 17.384 -1.575 -2.190 1.00 85.81 213 PHE A N 1
ATOM 1764 C CA . PHE A 1 213 ? 18.331 -2.681 -2.058 1.00 85.81 213 PHE A CA 1
ATOM 1765 C C . PHE A 1 213 ? 19.718 -2.200 -2.440 1.00 85.81 213 PHE A C 1
ATOM 1767 O O . PHE A 1 213 ? 19.929 -1.789 -3.580 1.00 85.81 213 PHE A O 1
ATOM 1774 N N . ARG A 1 214 ? 20.635 -2.271 -1.479 1.00 88.25 214 ARG A N 1
ATOM 1775 C CA . ARG A 1 214 ? 22.027 -1.850 -1.603 1.00 88.25 214 ARG A CA 1
ATOM 1776 C C . ARG A 1 214 ? 22.929 -3.045 -1.362 1.00 88.25 214 ARG A C 1
ATOM 1778 O O . ARG A 1 214 ? 22.644 -3.862 -0.487 1.00 88.25 214 ARG A O 1
ATOM 1785 N N . PHE A 1 215 ? 23.996 -3.141 -2.132 1.00 88.12 215 PHE A N 1
ATOM 1786 C CA . PHE A 1 215 ? 25.015 -4.155 -1.938 1.00 88.12 215 PHE A CA 1
ATOM 1787 C C . PHE A 1 215 ? 26.374 -3.633 -2.380 1.00 88.12 215 PHE A C 1
ATOM 1789 O O . PHE A 1 215 ? 26.479 -2.814 -3.291 1.00 88.12 215 PHE A O 1
ATOM 1796 N N . GLU A 1 216 ? 27.411 -4.115 -1.711 1.00 90.56 216 GLU A N 1
ATOM 1797 C CA . GLU A 1 216 ? 28.789 -3.733 -1.978 1.00 90.56 216 GLU A CA 1
ATOM 1798 C C . GLU A 1 216 ? 29.447 -4.778 -2.877 1.00 90.56 216 GLU A C 1
ATOM 1800 O O . GLU A 1 216 ? 29.421 -5.973 -2.576 1.00 90.56 216 GLU A O 1
ATOM 1805 N N . VAL A 1 217 ? 30.033 -4.327 -3.983 1.00 88.50 217 VAL A N 1
ATOM 1806 C CA . VAL A 1 217 ? 30.814 -5.153 -4.909 1.00 88.50 217 VAL A CA 1
ATOM 1807 C C . VAL A 1 217 ? 32.147 -4.458 -5.111 1.00 88.50 217 VAL A C 1
ATOM 1809 O O . VAL A 1 217 ? 32.175 -3.300 -5.504 1.00 88.50 217 VAL A O 1
ATOM 1812 N N . GLU A 1 218 ? 33.252 -5.144 -4.817 1.00 85.69 218 GLU A N 1
ATOM 1813 C CA . GLU A 1 218 ? 34.609 -4.622 -5.063 1.00 85.69 218 GLU A CA 1
ATOM 1814 C C . GLU A 1 218 ? 34.878 -3.229 -4.446 1.00 85.69 218 GLU A C 1
ATOM 1816 O O . GLU A 1 218 ? 35.624 -2.428 -5.002 1.00 85.69 218 GLU A O 1
ATOM 1821 N N . LYS A 1 219 ? 34.317 -2.961 -3.253 1.00 86.69 219 LYS A N 1
ATOM 1822 C CA . LYS A 1 219 ? 34.369 -1.671 -2.524 1.00 86.69 219 LYS A CA 1
ATOM 1823 C C . LYS A 1 219 ? 33.555 -0.533 -3.148 1.00 86.69 219 LYS A C 1
ATOM 1825 O O . LYS A 1 219 ? 33.603 0.593 -2.655 1.00 86.69 219 LYS A O 1
ATOM 1830 N N . GLU A 1 220 ? 32.781 -0.811 -4.189 1.00 89.19 220 GLU A N 1
ATOM 1831 C CA . GLU A 1 220 ? 31.791 0.109 -4.733 1.00 89.19 220 GLU A CA 1
ATOM 1832 C C . GLU A 1 220 ? 30.384 -0.263 -4.258 1.00 89.19 220 GLU A C 1
ATOM 1834 O O . GLU A 1 220 ? 30.019 -1.435 -4.141 1.00 89.19 220 GLU A O 1
ATOM 1839 N N . GLN A 1 221 ? 29.570 0.757 -3.985 1.00 90.25 221 GLN A N 1
ATOM 1840 C CA . GLN A 1 221 ? 28.176 0.574 -3.598 1.00 90.25 221 GLN A CA 1
ATOM 1841 C C . GLN A 1 221 ? 27.300 0.531 -4.846 1.00 90.25 221 GLN A C 1
ATOM 1843 O O . GLN A 1 221 ? 27.297 1.447 -5.670 1.00 90.25 221 GLN A O 1
ATOM 1848 N N . PHE A 1 222 ? 26.501 -0.518 -4.953 1.00 91.31 222 PHE A N 1
ATOM 1849 C CA . PHE A 1 222 ? 25.506 -0.676 -5.995 1.00 91.31 222 PHE A CA 1
ATOM 1850 C C . PHE A 1 222 ? 24.107 -0.772 -5.397 1.00 91.31 222 PHE A C 1
ATOM 1852 O O . PHE A 1 222 ? 23.921 -1.125 -4.231 1.00 91.31 222 PHE A O 1
ATOM 1859 N N . GLY A 1 223 ? 23.100 -0.469 -6.213 1.00 89.94 223 GLY A N 1
ATOM 1860 C CA . GLY A 1 223 ? 21.709 -0.640 -5.829 1.00 89.94 223 GLY A CA 1
ATOM 1861 C C . GLY A 1 223 ? 20.825 -1.134 -6.963 1.00 89.94 223 GLY A C 1
ATOM 1862 O O . GLY A 1 223 ? 20.994 -0.745 -8.125 1.00 89.94 223 GLY A O 1
ATOM 1863 N N . LEU A 1 224 ? 19.851 -1.978 -6.613 1.00 88.88 224 LEU A N 1
ATOM 1864 C CA . LEU A 1 224 ? 18.788 -2.347 -7.545 1.00 88.88 224 LEU A CA 1
ATOM 1865 C C . LEU A 1 224 ? 17.921 -1.126 -7.840 1.00 88.88 224 LEU A C 1
ATOM 1867 O O . LEU A 1 224 ? 17.640 -0.311 -6.957 1.00 88.88 224 LEU A O 1
ATOM 1871 N N . LYS A 1 225 ? 17.450 -1.015 -9.083 1.00 87.56 225 LYS A N 1
ATOM 1872 C CA . LYS A 1 225 ? 16.631 0.125 -9.479 1.00 87.56 225 LYS A CA 1
ATOM 1873 C C . LYS A 1 225 ? 15.306 0.176 -8.724 1.00 87.56 225 LYS A C 1
ATOM 1875 O O . LYS A 1 225 ? 14.485 -0.734 -8.814 1.00 87.56 225 LYS A O 1
ATOM 1880 N N . SER A 1 226 ? 15.069 1.288 -8.033 1.00 84.94 226 SER A N 1
ATOM 1881 C CA . SER A 1 226 ? 13.801 1.608 -7.362 1.00 84.94 226 SER A CA 1
ATOM 1882 C C . SER A 1 226 ? 12.833 2.395 -8.248 1.00 84.94 226 SER A C 1
ATOM 1884 O O . SER A 1 226 ? 11.637 2.496 -7.945 1.00 84.94 226 SER A O 1
ATOM 1886 N N . MET A 1 227 ? 13.343 2.934 -9.357 1.00 86.25 227 MET A N 1
ATOM 1887 C CA . MET A 1 227 ? 12.627 3.672 -10.396 1.00 86.25 227 MET A CA 1
ATOM 1888 C C . MET A 1 227 ? 13.427 3.709 -11.697 1.00 86.25 227 MET A C 1
ATOM 1890 O O . MET A 1 227 ? 14.649 3.592 -11.681 1.00 86.25 227 MET A O 1
ATOM 1894 N N . ASN A 1 228 ? 12.736 3.894 -12.824 1.00 85.38 228 ASN A N 1
ATOM 1895 C CA . ASN A 1 228 ? 13.369 3.899 -14.149 1.00 85.38 228 ASN A CA 1
ATOM 1896 C C . ASN A 1 228 ? 13.919 5.284 -14.551 1.00 85.38 228 ASN A C 1
ATOM 1898 O O . ASN A 1 228 ? 14.709 5.387 -15.488 1.00 85.38 228 ASN A O 1
ATOM 1902 N N . CYS A 1 229 ? 13.529 6.359 -13.851 1.00 85.62 229 CYS A N 1
ATOM 1903 C CA . CYS A 1 229 ? 13.824 7.735 -14.261 1.00 85.62 229 CYS A CA 1
ATOM 1904 C C . CYS A 1 229 ? 15.326 8.039 -14.422 1.00 85.62 229 CYS A C 1
ATOM 1906 O O . CYS A 1 229 ? 15.687 8.566 -15.474 1.00 85.62 229 CYS A O 1
ATOM 1908 N N . PRO A 1 230 ? 16.217 7.679 -13.473 1.00 89.19 230 PRO A N 1
ATOM 1909 C CA . PRO A 1 230 ? 17.648 7.956 -13.623 1.00 89.19 230 PRO A CA 1
ATOM 1910 C C . PRO A 1 230 ? 18.266 7.259 -14.841 1.00 89.19 230 PRO A C 1
ATOM 1912 O O . PRO A 1 230 ? 19.049 7.868 -15.565 1.00 89.19 230 PRO A O 1
ATOM 1915 N N . GLY A 1 231 ? 17.848 6.021 -15.130 1.00 89.06 231 GLY A N 1
ATOM 1916 C CA . GLY A 1 231 ? 18.271 5.291 -16.327 1.00 89.06 231 GLY A CA 1
ATOM 1917 C C . GLY A 1 231 ? 17.831 5.979 -17.622 1.00 89.06 231 GLY A C 1
ATOM 1918 O O . GLY A 1 231 ? 18.626 6.124 -18.548 1.00 89.06 231 GLY A O 1
ATOM 1919 N N . HIS A 1 232 ? 16.594 6.483 -17.677 1.00 89.06 232 HIS A N 1
ATOM 1920 C CA . HIS A 1 232 ? 16.102 7.241 -18.834 1.00 89.06 232 HIS A CA 1
ATOM 1921 C C . HIS A 1 232 ? 16.850 8.563 -19.037 1.00 89.06 232 HIS A C 1
ATOM 1923 O O . HIS A 1 232 ? 17.111 8.943 -20.179 1.00 89.06 232 HIS A O 1
ATOM 1929 N N . CYS A 1 233 ? 17.229 9.248 -17.954 1.00 89.38 233 CYS A N 1
ATOM 1930 C CA . CYS A 1 233 ? 18.041 10.461 -18.032 1.00 89.38 233 CYS A CA 1
ATOM 1931 C C . CYS A 1 233 ? 19.435 10.178 -18.611 1.00 89.38 233 CYS A C 1
ATOM 1933 O O . CYS A 1 233 ? 19.891 10.951 -19.450 1.00 89.38 233 CYS A O 1
ATOM 1935 N N . LEU A 1 234 ? 20.072 9.058 -18.242 1.00 90.62 234 LEU A N 1
ATOM 1936 C CA . LEU A 1 234 ? 21.344 8.630 -18.843 1.00 90.62 234 LEU A CA 1
ATOM 1937 C C . LEU A 1 234 ? 21.207 8.329 -20.341 1.00 90.62 234 LEU A C 1
ATOM 1939 O O . LEU A 1 234 ? 22.044 8.737 -21.141 1.00 90.62 234 LEU A O 1
ATOM 1943 N N . MET A 1 235 ? 20.134 7.644 -20.746 1.00 90.12 235 MET A N 1
ATOM 1944 C CA . MET A 1 235 ? 19.871 7.385 -22.167 1.00 90.12 235 MET A CA 1
ATOM 1945 C C . MET A 1 235 ? 19.640 8.676 -22.957 1.00 90.12 235 MET A C 1
ATOM 1947 O O . MET A 1 235 ? 20.043 8.784 -24.115 1.00 90.12 235 MET A O 1
ATOM 1951 N N . TYR A 1 236 ? 18.964 9.649 -22.343 1.00 87.81 236 TYR A N 1
ATOM 1952 C CA . TYR A 1 236 ? 18.756 10.959 -22.942 1.00 87.81 236 TYR A CA 1
ATOM 1953 C C . TYR A 1 236 ? 20.074 11.729 -23.080 1.00 87.81 236 TYR A C 1
ATOM 1955 O O . TYR A 1 236 ? 20.324 12.276 -24.150 1.00 87.81 236 TYR A O 1
ATOM 1963 N N . SER A 1 237 ? 20.923 11.737 -22.044 1.00 88.38 237 SER A N 1
ATOM 1964 C CA . SER A 1 237 ? 22.187 12.486 -22.036 1.00 88.38 237 SER A CA 1
ATOM 1965 C C . SER A 1 237 ? 23.294 11.866 -22.892 1.00 88.38 237 SER A C 1
ATOM 1967 O O . SER A 1 237 ? 24.203 12.581 -23.303 1.00 88.38 237 SER A O 1
ATOM 1969 N N . HIS A 1 238 ? 23.230 10.563 -23.183 1.00 90.56 238 HIS A N 1
ATOM 1970 C CA . HIS A 1 238 ? 24.269 9.861 -23.942 1.00 90.56 238 HIS A CA 1
ATOM 1971 C C . HIS A 1 238 ? 24.420 10.348 -25.393 1.00 90.56 238 HIS A C 1
ATOM 1973 O O . HIS A 1 238 ? 25.512 10.277 -25.953 1.00 90.56 238 HIS A O 1
ATOM 1979 N N . GLN A 1 239 ? 23.342 10.831 -26.015 1.00 84.50 239 GLN A N 1
ATOM 1980 C CA . GLN A 1 239 ? 23.367 11.310 -27.398 1.00 84.50 239 GLN A CA 1
ATOM 1981 C C . GLN A 1 239 ? 23.034 12.803 -27.453 1.00 84.50 239 GLN A C 1
ATOM 1983 O O . GLN A 1 239 ? 22.101 13.230 -26.772 1.00 84.50 239 GLN A O 1
ATOM 1988 N N . PRO A 1 240 ? 23.733 13.600 -28.284 1.00 86.75 240 PRO A N 1
ATOM 1989 C CA . PRO A 1 240 ? 23.334 14.979 -28.527 1.00 86.75 240 PRO A CA 1
ATOM 1990 C C . PRO A 1 240 ? 21.945 14.994 -29.177 1.00 86.75 240 PRO A C 1
ATOM 1992 O O . PRO A 1 240 ? 21.699 14.263 -30.135 1.00 86.75 240 PRO A O 1
ATOM 1995 N N . ARG A 1 241 ? 21.032 15.810 -28.643 1.00 83.75 241 ARG A N 1
ATOM 1996 C CA . ARG A 1 241 ? 19.643 15.918 -29.112 1.00 83.75 241 ARG A CA 1
ATOM 1997 C C . ARG A 1 241 ? 19.376 17.291 -29.692 1.00 83.75 241 ARG A C 1
ATOM 1999 O O . ARG A 1 241 ? 19.746 18.303 -29.098 1.00 83.75 241 ARG A O 1
ATOM 2006 N N . THR A 1 242 ? 18.684 17.328 -30.822 1.00 86.25 242 THR A N 1
ATOM 2007 C CA . THR A 1 242 ? 18.184 18.578 -31.399 1.00 86.25 242 THR A CA 1
ATOM 2008 C C . THR A 1 242 ? 16.774 18.892 -30.892 1.00 86.25 242 THR A C 1
ATOM 2010 O O . THR A 1 242 ? 16.015 18.001 -30.515 1.00 86.25 242 THR A O 1
ATOM 2013 N N . HIS A 1 243 ? 16.382 20.169 -30.898 1.00 83.50 243 HIS A N 1
ATOM 2014 C CA . HIS A 1 243 ? 15.039 20.587 -30.466 1.00 83.50 243 HIS A CA 1
ATOM 2015 C C . HIS A 1 243 ? 13.908 19.954 -31.299 1.00 83.50 243 HIS A C 1
ATOM 2017 O O . HIS A 1 243 ? 12.803 19.785 -30.791 1.00 83.50 243 HIS A O 1
ATOM 2023 N N . ASN A 1 244 ? 14.194 19.570 -32.547 1.00 85.88 244 ASN A N 1
ATOM 2024 C CA . ASN A 1 244 ? 13.249 18.919 -33.457 1.00 85.88 244 ASN A CA 1
ATOM 2025 C C . ASN A 1 244 ? 12.914 17.476 -33.059 1.00 85.88 244 ASN A C 1
ATOM 2027 O O . ASN A 1 244 ? 11.861 16.971 -33.435 1.00 85.88 244 ASN A O 1
ATOM 2031 N N . GLU A 1 245 ? 13.786 16.808 -32.300 1.00 82.81 245 GLU A N 1
ATOM 2032 C CA . GLU A 1 245 ? 13.533 15.453 -31.792 1.00 82.81 245 GLU A CA 1
ATOM 2033 C C . GLU A 1 245 ? 12.561 15.449 -30.604 1.00 82.81 245 GLU A C 1
ATOM 2035 O O . GLU A 1 245 ? 12.057 14.396 -30.210 1.00 82.81 245 GLU A O 1
ATOM 2040 N N . LEU A 1 246 ? 12.283 16.614 -30.011 1.00 83.38 246 LEU A N 1
ATOM 2041 C CA . LEU A 1 246 ? 11.353 16.723 -28.898 1.00 83.38 246 LEU A CA 1
ATOM 2042 C C . LEU A 1 246 ? 9.897 16.743 -29.396 1.00 83.38 246 LEU A C 1
ATOM 2044 O O . LEU A 1 246 ? 9.578 17.422 -30.372 1.00 83.38 246 LEU A O 1
ATOM 2048 N N . PRO A 1 247 ? 8.967 16.082 -28.682 1.00 85.38 247 PRO A N 1
ATOM 2049 C CA . PRO A 1 247 ? 9.152 15.392 -27.402 1.00 85.38 247 PRO A CA 1
ATOM 2050 C C . PRO A 1 247 ? 9.669 13.950 -27.535 1.00 85.38 247 PRO A C 1
ATOM 2052 O O . PRO A 1 247 ? 9.082 13.142 -28.254 1.00 85.38 247 PRO A O 1
ATOM 2055 N N . ILE A 1 248 ? 10.675 13.598 -26.727 1.00 84.06 248 ILE A N 1
ATOM 2056 C CA . ILE A 1 248 ? 11.149 12.214 -26.582 1.00 84.06 248 ILE A CA 1
ATOM 2057 C C . ILE A 1 248 ? 10.372 11.523 -25.462 1.00 84.06 248 ILE A C 1
ATOM 2059 O O . ILE A 1 248 ? 10.144 12.079 -24.382 1.00 84.06 248 ILE A O 1
ATOM 2063 N N . ARG A 1 249 ? 9.957 10.287 -25.735 1.00 85.75 249 ARG A N 1
ATOM 2064 C CA . ARG A 1 249 ? 9.087 9.502 -24.866 1.00 85.75 249 ARG A CA 1
ATOM 2065 C C . ARG A 1 249 ? 9.603 8.081 -24.741 1.00 85.75 249 ARG A C 1
ATOM 2067 O O . ARG A 1 249 ? 9.437 7.286 -25.665 1.00 85.75 249 ARG A O 1
ATOM 2074 N N . TYR A 1 250 ? 10.180 7.764 -23.589 1.00 87.38 250 TYR A N 1
ATOM 2075 C CA . TYR A 1 250 ? 10.640 6.416 -23.283 1.00 87.38 250 TYR A CA 1
ATOM 2076 C C . TYR A 1 250 ? 9.606 5.667 -22.447 1.00 87.38 250 TYR A C 1
ATOM 2078 O O . TYR A 1 250 ? 9.058 6.195 -21.475 1.00 87.38 250 TYR A O 1
ATOM 2086 N N . ALA A 1 251 ? 9.339 4.428 -22.847 1.00 87.25 251 ALA A N 1
ATOM 2087 C CA . ALA A 1 251 ? 8.551 3.473 -22.088 1.00 87.25 251 ALA A CA 1
ATOM 2088 C C . ALA A 1 251 ? 9.444 2.301 -21.687 1.00 87.25 251 ALA A C 1
ATOM 2090 O O . ALA A 1 251 ? 10.014 1.639 -22.548 1.00 87.25 251 ALA A O 1
ATOM 2091 N N . ASP A 1 252 ? 9.531 2.029 -20.390 1.00 83.88 252 ASP A N 1
ATOM 2092 C CA . ASP A 1 252 ? 10.291 0.900 -19.861 1.00 83.88 252 ASP A CA 1
ATOM 2093 C C . ASP A 1 252 ? 9.368 0.007 -19.028 1.00 83.88 252 ASP A C 1
ATOM 2095 O O . ASP A 1 252 ? 8.628 0.468 -18.150 1.00 83.88 252 ASP A O 1
ATOM 2099 N N . PHE A 1 253 ? 9.408 -1.282 -19.352 1.00 82.88 253 PHE A N 1
ATOM 2100 C CA . PHE A 1 253 ? 8.695 -2.365 -18.676 1.00 82.88 253 PHE A CA 1
ATOM 2101 C C . PHE A 1 253 ? 9.627 -3.124 -17.718 1.00 82.88 253 PHE A C 1
ATOM 2103 O O . PHE A 1 253 ? 9.409 -4.291 -17.403 1.00 82.88 253 PHE A O 1
ATOM 2110 N N . GLY A 1 254 ? 10.697 -2.468 -17.280 1.00 78.38 254 GLY A N 1
ATOM 2111 C CA . GLY A 1 254 ? 11.672 -2.993 -16.351 1.00 78.38 254 GLY A CA 1
ATOM 2112 C C . GLY A 1 254 ? 11.108 -3.212 -14.952 1.00 78.38 254 GLY A C 1
ATOM 2113 O O . GLY A 1 254 ? 10.177 -2.546 -14.491 1.00 78.38 254 GLY A O 1
ATOM 2114 N N . VAL A 1 255 ? 11.722 -4.166 -14.265 1.00 82.06 255 VAL A N 1
ATOM 2115 C CA . VAL A 1 255 ? 11.383 -4.534 -12.896 1.00 82.06 255 VAL A CA 1
ATOM 2116 C C . VAL A 1 255 ? 11.965 -3.510 -11.924 1.00 82.06 255 VAL A C 1
ATOM 2118 O O . VAL A 1 255 ? 13.155 -3.210 -11.983 1.00 82.06 255 VAL A O 1
ATOM 2121 N N . LEU A 1 256 ? 11.147 -3.013 -10.996 1.00 83.44 256 LEU A N 1
ATOM 2122 C CA . LEU A 1 256 ? 11.584 -2.116 -9.931 1.00 83.44 256 LEU A CA 1
ATOM 2123 C C . LEU A 1 256 ? 11.538 -2.778 -8.567 1.00 83.44 256 LEU A C 1
ATOM 2125 O O . LEU A 1 256 ? 10.475 -3.266 -8.179 1.00 83.44 256 LEU A O 1
ATOM 2129 N N . HIS A 1 257 ? 12.640 -2.630 -7.830 1.00 81.69 257 HIS A N 1
ATOM 2130 C CA . HIS A 1 257 ? 12.887 -3.169 -6.500 1.00 81.69 257 HIS A CA 1
ATOM 2131 C C . HIS A 1 257 ? 12.925 -2.060 -5.456 1.00 81.69 257 HIS A C 1
ATOM 2133 O O . HIS A 1 257 ? 13.661 -1.089 -5.589 1.00 81.69 257 HIS A O 1
ATOM 2139 N N . ARG A 1 258 ? 12.134 -2.198 -4.392 1.00 81.38 258 ARG A N 1
ATOM 2140 C CA . ARG A 1 258 ? 12.202 -1.318 -3.228 1.00 81.38 258 ARG A CA 1
ATOM 2141 C C . ARG A 1 258 ? 11.913 -2.113 -1.966 1.00 81.38 258 ARG A C 1
ATOM 2143 O O . ARG A 1 258 ? 11.181 -3.102 -2.012 1.00 81.38 258 ARG A O 1
ATOM 2150 N N . ILE A 1 259 ? 12.450 -1.648 -0.861 1.00 77.56 259 ILE A N 1
ATOM 2151 C CA . ILE A 1 259 ? 12.181 -2.166 0.469 1.00 77.56 259 ILE A CA 1
ATOM 2152 C C . ILE A 1 259 ? 10.874 -1.514 0.943 1.00 77.56 259 ILE A C 1
ATOM 2154 O O . ILE A 1 259 ? 10.639 -0.331 0.720 1.00 77.56 259 ILE A O 1
ATOM 2158 N N . GLU A 1 260 ? 9.962 -2.311 1.488 1.00 72.00 260 GLU A N 1
ATOM 2159 C CA . GLU A 1 260 ? 8.762 -1.837 2.185 1.00 72.00 260 GLU A CA 1
ATOM 2160 C C . GLU A 1 260 ? 8.791 -2.413 3.595 1.00 72.00 260 GLU A C 1
ATOM 2162 O O . GLU A 1 260 ? 9.453 -3.417 3.855 1.00 72.00 260 GLU A O 1
ATOM 2167 N N . MET A 1 261 ? 8.058 -1.786 4.511 1.00 66.12 261 MET A N 1
ATOM 2168 C CA . MET A 1 261 ? 7.936 -2.308 5.866 1.00 66.12 261 MET A CA 1
ATOM 2169 C C . MET A 1 261 ? 7.193 -3.652 5.861 1.00 66.12 261 MET A C 1
ATOM 2171 O O . MET A 1 261 ? 6.099 -3.758 5.297 1.00 66.12 261 MET A O 1
ATOM 2175 N N . SER A 1 262 ? 7.736 -4.635 6.580 1.00 56.69 262 SER A N 1
ATOM 2176 C CA . SER A 1 262 ? 7.271 -6.034 6.649 1.00 56.69 262 SER A CA 1
ATOM 2177 C C . SER A 1 262 ? 5.817 -6.228 7.118 1.00 56.69 262 SER A C 1
ATOM 2179 O O . SER A 1 262 ? 5.239 -7.299 6.950 1.00 56.69 262 SER A O 1
ATOM 2181 N N . GLY A 1 263 ? 5.180 -5.189 7.671 1.00 58.34 263 GLY A N 1
ATOM 2182 C CA . GLY A 1 263 ? 3.768 -5.187 8.081 1.00 58.34 263 GLY A CA 1
ATOM 2183 C C . GLY A 1 263 ? 2.777 -4.641 7.043 1.00 58.34 263 GLY A C 1
ATOM 2184 O O . GLY A 1 263 ? 1.570 -4.679 7.277 1.00 58.34 263 GLY A O 1
ATOM 2185 N N . ALA A 1 264 ? 3.241 -4.115 5.906 1.00 56.31 264 ALA A N 1
ATOM 2186 C CA . ALA A 1 264 ? 2.387 -3.469 4.904 1.00 56.31 264 ALA A CA 1
ATOM 2187 C C . ALA A 1 264 ? 1.884 -4.425 3.798 1.00 56.31 264 ALA A C 1
ATOM 2189 O O . ALA A 1 264 ? 1.320 -3.987 2.795 1.00 56.31 264 ALA A O 1
ATOM 2190 N N . LEU A 1 265 ? 2.093 -5.731 3.964 1.00 61.69 265 LEU A N 1
ATOM 2191 C CA . LEU A 1 265 ? 1.920 -6.744 2.923 1.00 61.69 265 LEU A CA 1
ATOM 2192 C C . LEU A 1 265 ? 0.458 -7.103 2.675 1.00 61.69 265 LEU A C 1
ATOM 2194 O O . LEU A 1 265 ? -0.280 -7.475 3.584 1.00 61.69 265 LEU A O 1
ATOM 2198 N N . SER A 1 266 ? 0.047 -7.055 1.411 1.00 66.38 266 SER A N 1
ATOM 2199 C CA . SER A 1 266 ? -1.300 -7.402 0.967 1.00 66.38 266 SER A CA 1
ATOM 2200 C C . SER A 1 266 ? -1.298 -7.973 -0.458 1.00 66.38 266 SER A C 1
ATOM 2202 O O . SER A 1 266 ? -1.723 -7.327 -1.424 1.00 66.38 266 SER A O 1
ATOM 2204 N N . GLY A 1 267 ? -0.841 -9.222 -0.604 1.00 72.94 267 GLY A N 1
ATOM 2205 C CA . GLY A 1 267 ? -0.889 -9.969 -1.870 1.00 72.94 267 GLY A CA 1
ATOM 2206 C C . GLY A 1 267 ? -0.349 -9.162 -3.054 1.00 72.94 267 GLY A C 1
ATOM 2207 O O . GLY A 1 267 ? 0.676 -8.513 -2.924 1.00 72.94 267 GLY A O 1
ATOM 2208 N N . LEU A 1 268 ? -1.083 -9.134 -4.179 1.00 76.88 268 LEU A N 1
ATOM 2209 C CA . LEU A 1 268 ? -0.706 -8.330 -5.350 1.00 76.88 268 LEU A CA 1
ATOM 2210 C C . LEU A 1 268 ? -0.881 -6.800 -5.236 1.00 76.88 268 LEU A C 1
ATOM 2212 O O . LEU A 1 268 ? -0.480 -6.069 -6.138 1.00 76.88 268 LEU A O 1
ATOM 2216 N N . THR A 1 269 ? -1.514 -6.300 -4.173 1.00 70.06 269 THR A N 1
ATOM 2217 C CA . THR A 1 269 ? -1.795 -4.856 -4.022 1.00 70.06 269 THR A CA 1
ATOM 2218 C C . THR A 1 269 ? -0.671 -4.114 -3.312 1.00 70.06 269 THR A C 1
ATOM 2220 O O . THR A 1 269 ? -0.451 -2.933 -3.571 1.00 70.06 269 THR A O 1
ATOM 2223 N N . ARG A 1 270 ? 0.052 -4.809 -2.426 1.00 58.53 270 ARG A N 1
ATOM 2224 C CA . ARG A 1 270 ? 1.208 -4.279 -1.705 1.00 58.53 270 ARG A CA 1
ATOM 2225 C C . ARG A 1 270 ? 2.118 -5.440 -1.309 1.00 58.53 270 ARG A C 1
ATOM 2227 O O . ARG A 1 270 ? 1.641 -6.418 -0.745 1.00 58.53 270 ARG A O 1
ATOM 2234 N N . PHE A 1 271 ? 3.401 -5.350 -1.621 1.00 49.09 271 PHE A N 1
ATOM 2235 C CA . PHE A 1 271 ? 4.340 -6.472 -1.602 1.00 49.09 271 PHE A CA 1
ATOM 2236 C C . PHE A 1 271 ? 5.596 -6.150 -0.767 1.00 49.09 271 PHE A C 1
ATOM 2238 O O . PHE A 1 271 ? 5.996 -4.988 -0.724 1.00 49.09 271 PHE A O 1
ATOM 2245 N N . ASP A 1 272 ? 6.196 -7.174 -0.143 1.00 47.00 272 ASP A N 1
ATOM 2246 C CA . ASP A 1 272 ? 7.448 -7.154 0.660 1.00 47.00 272 ASP A CA 1
ATOM 2247 C C . ASP A 1 272 ? 8.645 -6.932 -0.286 1.00 47.00 272 ASP A C 1
ATOM 2249 O O . ASP A 1 272 ? 8.530 -7.172 -1.486 1.00 47.00 272 ASP A O 1
ATOM 2253 N N . GLY A 1 273 ? 9.810 -6.412 0.112 1.00 35.78 273 GLY A N 1
ATOM 2254 C CA . GLY A 1 273 ? 10.580 -6.693 1.332 1.00 35.78 273 GLY A CA 1
ATOM 2255 C C . GLY A 1 273 ? 11.586 -7.842 1.170 1.00 35.78 273 GLY A C 1
ATOM 2256 O O . GLY A 1 273 ? 11.983 -8.470 2.133 1.00 35.78 273 GLY A O 1
ATOM 2257 N N . PHE A 1 274 ? 12.011 -8.113 -0.062 1.00 31.20 274 PHE A N 1
ATOM 2258 C CA . PHE A 1 274 ? 13.400 -8.477 -0.406 1.00 31.20 274 PHE A CA 1
ATOM 2259 C C . PHE A 1 274 ? 13.666 -8.291 -1.906 1.00 31.20 274 PHE A C 1
ATOM 2261 O O . PHE A 1 274 ? 14.800 -8.246 -2.353 1.00 31.20 274 PHE A O 1
ATOM 2268 N N . ASN A 1 275 ? 12.597 -8.116 -2.677 1.00 30.64 275 ASN A N 1
ATOM 2269 C CA . ASN A 1 275 ? 12.593 -7.633 -4.041 1.00 30.64 275 ASN A CA 1
ATOM 2270 C C . ASN A 1 275 ? 11.174 -7.119 -4.277 1.00 30.64 275 ASN A C 1
ATOM 2272 O O . ASN A 1 275 ? 10.252 -7.934 -4.342 1.00 30.64 275 ASN A O 1
ATOM 2276 N N . ARG A 1 276 ? 10.955 -5.804 -4.457 1.00 37.56 276 ARG A N 1
ATOM 2277 C CA . ARG A 1 276 ? 9.810 -5.473 -5.317 1.00 37.56 276 ARG A CA 1
ATOM 2278 C C . ARG A 1 276 ? 10.207 -6.025 -6.675 1.00 37.56 276 ARG A C 1
ATOM 2280 O O . ARG A 1 276 ? 11.188 -5.601 -7.252 1.00 37.56 276 ARG A O 1
ATOM 2287 N N . THR A 1 277 ? 9.484 -7.003 -7.175 1.00 36.59 277 THR A N 1
ATOM 2288 C CA . THR A 1 277 ? 9.477 -7.229 -8.614 1.00 36.59 277 THR A CA 1
ATOM 2289 C C . THR A 1 277 ? 8.232 -6.526 -9.124 1.00 36.59 277 THR A C 1
ATOM 2291 O O . THR A 1 277 ? 7.308 -7.152 -9.631 1.00 36.59 277 THR A O 1
ATOM 2294 N N . THR A 1 278 ? 8.110 -5.219 -8.869 1.00 34.72 278 THR A N 1
ATOM 2295 C CA . THR A 1 278 ? 6.989 -4.472 -9.430 1.00 34.72 278 THR A CA 1
ATOM 2296 C C . THR A 1 278 ? 7.411 -4.086 -10.831 1.00 34.72 278 THR A C 1
ATOM 2298 O O . THR A 1 278 ? 8.285 -3.235 -10.999 1.00 34.72 278 THR A O 1
ATOM 2301 N N . LEU A 1 279 ? 6.784 -4.680 -11.846 1.00 34.22 279 LEU A N 1
ATOM 2302 C CA . LEU A 1 279 ? 6.733 -4.026 -13.146 1.00 34.22 279 LEU A CA 1
ATOM 2303 C C . LEU A 1 279 ? 5.909 -2.754 -12.967 1.00 34.22 279 LEU A C 1
ATOM 2305 O O . LEU A 1 279 ? 4.685 -2.742 -13.079 1.00 34.22 279 LEU A O 1
ATOM 2309 N N . THR A 1 280 ? 6.586 -1.689 -12.570 1.00 36.69 280 THR A N 1
ATOM 2310 C CA . THR A 1 280 ? 5.971 -0.378 -12.513 1.00 36.69 280 THR A CA 1
ATOM 2311 C C . THR A 1 280 ? 6.178 0.216 -13.884 1.00 36.69 280 THR A C 1
ATOM 2313 O O . THR A 1 280 ? 7.312 0.500 -14.271 1.00 36.69 280 THR A O 1
ATOM 2316 N N . PHE A 1 281 ? 5.082 0.396 -14.614 1.00 36.28 281 PHE A N 1
ATOM 2317 C CA . PHE A 1 281 ? 5.081 1.117 -15.877 1.00 36.28 281 PHE A CA 1
ATOM 2318 C C . PHE A 1 281 ? 5.505 2.554 -15.592 1.00 36.28 281 PHE A C 1
ATOM 2320 O O . PHE A 1 281 ? 4.699 3.390 -15.188 1.00 36.28 281 PHE A O 1
ATOM 2327 N N . SER A 1 282 ? 6.797 2.821 -15.723 1.00 36.84 282 SER A N 1
ATOM 2328 C CA . SER A 1 282 ? 7.332 4.150 -15.481 1.00 36.84 282 SER A CA 1
ATOM 2329 C C . SER A 1 282 ? 7.457 4.822 -16.828 1.00 36.84 282 SER A C 1
ATOM 2331 O O . SER A 1 282 ? 8.188 4.372 -17.709 1.00 36.84 282 SER A O 1
ATOM 2333 N N . VAL A 1 283 ? 6.691 5.887 -16.977 1.00 40.41 283 VAL A N 1
ATOM 2334 C CA . VAL A 1 283 ? 6.689 6.718 -18.165 1.00 40.41 283 VAL A CA 1
ATOM 2335 C C . VAL A 1 283 ? 7.570 7.915 -17.871 1.00 40.41 283 VAL A C 1
ATOM 2337 O O . VAL A 1 283 ? 7.324 8.624 -16.898 1.00 40.41 283 VAL A O 1
ATOM 2340 N N . VAL A 1 284 ? 8.584 8.147 -18.702 1.00 46.91 284 VAL A N 1
ATOM 2341 C CA . VAL A 1 284 ? 9.342 9.399 -18.653 1.00 46.91 284 VAL A CA 1
ATOM 2342 C C . VAL A 1 284 ? 9.139 10.106 -19.981 1.00 46.91 284 VAL A C 1
ATOM 2344 O O . VAL A 1 284 ? 9.628 9.680 -21.027 1.00 46.91 284 VAL A O 1
ATOM 2347 N N . GLU A 1 285 ? 8.350 11.173 -19.927 1.00 42.16 285 GLU A N 1
ATOM 2348 C CA . GLU A 1 285 ? 8.202 12.132 -21.014 1.00 42.16 285 GLU A CA 1
ATOM 2349 C C . GLU A 1 285 ? 9.123 13.316 -20.711 1.00 42.16 285 GLU A C 1
ATOM 2351 O O . GLU A 1 285 ? 8.909 14.038 -19.738 1.00 42.16 285 GLU A O 1
ATOM 2356 N N . ILE A 1 286 ? 10.157 13.509 -21.533 1.00 49.62 286 ILE A N 1
ATOM 2357 C CA . ILE A 1 286 ? 11.070 14.647 -21.395 1.00 49.62 286 ILE A CA 1
ATOM 2358 C C . ILE A 1 286 ? 10.554 15.756 -22.316 1.00 49.62 286 ILE A C 1
ATOM 2360 O O . ILE A 1 286 ? 10.696 15.707 -23.539 1.00 49.62 286 ILE A O 1
ATOM 2364 N N . ARG A 1 287 ? 9.899 16.752 -21.712 1.00 51.84 287 ARG A N 1
ATOM 2365 C CA . ARG A 1 287 ? 9.436 17.993 -22.350 1.00 51.84 287 ARG A CA 1
ATOM 2366 C C . ARG A 1 287 ? 9.960 19.186 -21.548 1.00 51.84 287 ARG A C 1
ATOM 2368 O O . ARG A 1 287 ? 9.870 19.172 -20.327 1.00 51.84 287 ARG A O 1
ATOM 2375 N N . LEU A 1 288 ? 10.385 20.253 -22.232 1.00 42.22 288 LEU A N 1
ATOM 2376 C CA . LEU A 1 288 ? 10.670 21.565 -21.617 1.00 42.22 288 LEU A CA 1
ATOM 2377 C C . LEU A 1 288 ? 9.436 22.181 -20.915 1.00 42.22 288 LEU A C 1
ATOM 2379 O O . LEU A 1 288 ? 9.586 23.034 -20.050 1.00 42.22 288 LEU A O 1
ATOM 2383 N N . ALA A 1 289 ? 8.223 21.719 -21.241 1.00 39.16 289 ALA A N 1
ATOM 2384 C CA . ALA A 1 289 ? 6.990 21.981 -20.499 1.00 39.16 289 ALA A CA 1
ATOM 2385 C C . ALA A 1 289 ? 5.953 20.886 -20.817 1.00 39.16 289 ALA A C 1
ATOM 2387 O O . ALA A 1 289 ? 5.395 20.841 -21.916 1.00 39.16 289 ALA A O 1
ATOM 2388 N N . ALA A 1 290 ? 5.694 19.960 -19.893 1.00 50.06 290 ALA A N 1
ATOM 2389 C CA . ALA A 1 290 ? 4.635 18.967 -20.071 1.00 50.06 290 ALA A CA 1
ATOM 2390 C C . ALA A 1 290 ? 3.260 19.577 -19.740 1.00 50.06 290 ALA A C 1
ATOM 2392 O O . ALA A 1 290 ? 3.019 20.034 -18.624 1.00 50.06 290 ALA A O 1
ATOM 2393 N N . LYS A 1 291 ? 2.310 19.526 -20.684 1.00 54.94 291 LYS A N 1
ATOM 2394 C CA . LYS A 1 291 ? 0.886 19.701 -20.368 1.00 54.94 291 LYS A CA 1
ATOM 2395 C C . LYS A 1 291 ? 0.405 18.426 -19.668 1.00 54.94 291 LYS A C 1
ATOM 2397 O O . LYS A 1 291 ? 0.052 17.462 -20.337 1.00 54.94 291 LYS A O 1
ATOM 2402 N N . LEU A 1 292 ? 0.333 18.434 -18.333 1.00 58.69 292 LEU A N 1
ATOM 2403 C CA . LEU A 1 292 ? -0.258 17.370 -17.485 1.00 58.69 292 LEU A CA 1
ATOM 2404 C C . LEU A 1 292 ? -1.610 16.831 -18.007 1.00 58.69 292 LEU A C 1
ATOM 2406 O O . LEU A 1 292 ? -1.984 15.684 -17.767 1.00 58.69 292 LEU A O 1
ATOM 2410 N N . ARG A 1 293 ? -2.328 17.656 -18.776 1.00 63.06 293 ARG A N 1
ATOM 2411 C CA . ARG A 1 293 ? -3.582 17.333 -19.461 1.00 63.06 293 ARG A CA 1
ATOM 2412 C C . ARG A 1 293 ? -3.466 16.172 -20.462 1.00 63.06 293 ARG A C 1
ATOM 2414 O O . ARG A 1 293 ? -4.392 15.366 -20.539 1.00 63.06 293 ARG A O 1
ATOM 2421 N N . ASP A 1 294 ? -2.358 16.050 -21.191 1.00 65.88 294 ASP A N 1
ATOM 2422 C CA . ASP A 1 294 ? -2.167 14.992 -22.199 1.00 65.88 294 ASP A CA 1
ATOM 2423 C C . ASP A 1 294 ? -1.984 13.622 -21.521 1.00 65.88 294 ASP A C 1
ATOM 2425 O O . ASP A 1 294 ? -2.571 12.620 -21.931 1.00 65.88 294 ASP A O 1
ATOM 2429 N N . ALA A 1 295 ? -1.235 13.583 -20.414 1.00 65.56 295 ALA A N 1
ATOM 2430 C CA . ALA A 1 295 ? -1.068 12.378 -19.603 1.00 65.56 295 ALA A CA 1
ATOM 2431 C C . ALA A 1 295 ? -2.394 11.943 -18.952 1.00 65.56 295 ALA A C 1
ATOM 2433 O O . ALA A 1 295 ? -2.749 10.763 -18.986 1.00 65.56 295 ALA A O 1
ATOM 2434 N N . TRP A 1 296 ? -3.166 12.899 -18.423 1.00 66.44 296 TRP A N 1
ATOM 2435 C CA . TRP A 1 296 ? -4.468 12.629 -17.809 1.00 66.44 296 TRP A CA 1
ATOM 2436 C C . TRP A 1 296 ? -5.498 12.091 -18.812 1.00 66.44 296 TRP A C 1
ATOM 2438 O O . TRP A 1 296 ? -6.156 11.081 -18.561 1.00 66.44 296 TRP A O 1
ATOM 2448 N N . THR A 1 297 ? -5.614 12.727 -19.979 1.00 73.56 297 THR A N 1
ATOM 2449 C CA . THR A 1 297 ? -6.524 12.280 -21.050 1.00 73.56 297 THR A CA 1
ATOM 2450 C C . THR A 1 297 ? -6.124 10.911 -21.598 1.00 73.56 297 THR A C 1
ATOM 2452 O O . THR A 1 297 ? -6.980 10.050 -21.813 1.00 73.56 297 THR A O 1
ATOM 2455 N N . SER A 1 298 ? -4.820 10.671 -21.743 1.00 69.81 298 SER A N 1
ATOM 2456 C CA . SER A 1 298 ? -4.255 9.374 -22.110 1.00 69.81 298 SER A CA 1
ATOM 2457 C C . SER A 1 298 ? -4.652 8.263 -21.130 1.00 69.81 298 SER A C 1
ATOM 2459 O O . SER A 1 298 ? -5.142 7.217 -21.574 1.00 69.81 298 SER A O 1
ATOM 2461 N N . PHE A 1 299 ? -4.482 8.506 -19.825 1.00 74.06 299 PHE A N 1
ATOM 2462 C CA . PHE A 1 299 ? -4.846 7.575 -18.756 1.00 74.06 299 PHE A CA 1
ATOM 2463 C C . PHE A 1 299 ? -6.348 7.288 -18.751 1.00 74.06 299 PHE A C 1
ATOM 2465 O O . PHE A 1 299 ? -6.756 6.128 -18.766 1.00 74.06 299 PHE A O 1
ATOM 2472 N N . HIS A 1 300 ? -7.175 8.335 -18.813 1.00 76.75 300 HIS A N 1
ATOM 2473 C CA . HIS A 1 300 ? -8.628 8.193 -18.809 1.00 76.75 300 HIS A CA 1
ATOM 2474 C C . HIS A 1 300 ? -9.130 7.391 -20.021 1.00 76.75 300 HIS A C 1
ATOM 2476 O O . HIS A 1 300 ? -9.965 6.502 -19.876 1.00 76.75 300 HIS A O 1
ATOM 2482 N N . SER A 1 301 ? -8.569 7.637 -21.210 1.00 81.62 301 SER A N 1
ATOM 2483 C CA . SER A 1 301 ? -8.895 6.884 -22.428 1.00 81.62 301 SER A CA 1
ATOM 2484 C C . SER A 1 301 ? -8.518 5.401 -22.323 1.00 81.62 301 SER A C 1
ATOM 2486 O O . SER A 1 301 ? -9.302 4.535 -22.711 1.00 81.62 301 SER A O 1
ATOM 2488 N N . ALA A 1 302 ? -7.334 5.092 -21.783 1.00 79.69 302 ALA A N 1
ATOM 2489 C CA . ALA A 1 302 ? -6.896 3.710 -21.591 1.00 79.69 302 ALA A CA 1
ATOM 2490 C C . ALA A 1 302 ? -7.763 2.977 -20.554 1.00 79.69 302 ALA A C 1
ATOM 2492 O O . ALA A 1 302 ? -8.178 1.844 -20.796 1.00 79.69 302 ALA A O 1
ATOM 2493 N N . MET A 1 303 ? -8.091 3.645 -19.442 1.00 79.56 303 MET A N 1
ATOM 2494 C CA . MET A 1 303 ? -8.962 3.099 -18.402 1.00 79.56 303 MET A CA 1
ATOM 2495 C C . MET A 1 303 ? -10.374 2.840 -18.932 1.00 79.56 303 MET A C 1
ATOM 2497 O O . MET A 1 303 ? -10.931 1.774 -18.692 1.00 79.56 303 MET A O 1
ATOM 2501 N N . LYS A 1 304 ? -10.929 3.776 -19.714 1.00 84.12 304 LYS A N 1
ATOM 2502 C CA . LYS A 1 304 ? -12.243 3.615 -20.341 1.00 84.12 304 LYS A CA 1
ATOM 2503 C C . LYS A 1 304 ? -12.285 2.384 -21.250 1.00 84.12 304 LYS A C 1
ATOM 2505 O O . LYS A 1 304 ? -13.156 1.547 -21.079 1.00 84.12 304 LYS A O 1
ATOM 2510 N N . LYS A 1 305 ? -11.289 2.199 -22.125 1.00 83.62 305 LYS A N 1
ATOM 2511 C CA . LYS A 1 305 ? -11.194 1.000 -22.982 1.00 83.62 305 LYS A CA 1
ATOM 2512 C C . LYS A 1 305 ? -11.121 -0.302 -22.184 1.00 83.62 305 LYS A C 1
ATOM 2514 O O . LYS A 1 305 ? -11.722 -1.293 -22.583 1.00 83.62 305 LYS A O 1
ATOM 2519 N N . PHE A 1 306 ? -10.375 -0.310 -21.078 1.00 79.31 306 PHE A N 1
ATOM 2520 C CA . PHE A 1 306 ? -10.296 -1.479 -20.203 1.00 79.31 306 PHE A CA 1
ATOM 2521 C C . PHE A 1 306 ? -11.656 -1.801 -19.568 1.00 79.31 306 PHE A C 1
ATOM 2523 O O . PHE A 1 306 ? -12.063 -2.962 -19.543 1.00 79.31 306 PHE A O 1
ATOM 2530 N N . LEU A 1 307 ? -12.383 -0.783 -19.103 1.00 78.44 307 LEU A N 1
ATOM 2531 C CA . LEU A 1 307 ? -13.719 -0.956 -18.531 1.00 78.44 307 LEU A CA 1
ATOM 2532 C C . LEU A 1 307 ? -14.744 -1.402 -19.584 1.00 78.44 307 LEU A C 1
ATOM 2534 O O . LEU A 1 307 ? -15.471 -2.357 -19.331 1.00 78.44 307 LEU A O 1
ATOM 2538 N N . ASP A 1 308 ? -14.739 -0.795 -20.771 1.00 78.31 308 ASP A N 1
ATOM 2539 C CA . ASP A 1 308 ? -15.658 -1.135 -21.866 1.00 78.31 308 ASP A CA 1
ATOM 2540 C C . ASP A 1 308 ? -15.437 -2.580 -22.368 1.00 78.31 308 ASP A C 1
ATOM 2542 O O . ASP A 1 308 ? -16.386 -3.266 -22.743 1.00 78.31 308 ASP A O 1
ATOM 2546 N N . SER A 1 309 ? -14.202 -3.097 -22.295 1.00 69.44 309 SER A N 1
ATOM 2547 C CA . SER A 1 309 ? -13.890 -4.496 -22.642 1.00 69.44 309 SER A CA 1
ATOM 2548 C C . SER A 1 309 ? -14.422 -5.543 -21.653 1.00 69.44 309 SER A C 1
ATOM 2550 O O . SER A 1 309 ? -14.364 -6.731 -21.948 1.00 69.44 309 SER A O 1
ATOM 2552 N N . ARG A 1 310 ? -14.933 -5.135 -20.479 1.00 54.28 310 ARG A N 1
ATOM 2553 C CA . ARG A 1 310 ? -15.631 -6.039 -19.541 1.00 54.28 310 ARG A CA 1
ATOM 2554 C C . ARG A 1 310 ? -17.121 -6.193 -19.844 1.00 54.28 310 ARG A C 1
ATOM 2556 O O . ARG A 1 310 ? -17.743 -7.088 -19.284 1.00 54.28 310 ARG A O 1
ATOM 2563 N N . SER A 1 311 ? -17.696 -5.291 -20.640 1.00 45.81 311 SER A N 1
ATOM 2564 C CA . SER A 1 311 ? -19.133 -5.267 -20.956 1.00 45.81 311 SER A CA 1
ATOM 2565 C C . SER A 1 311 ? -19.508 -6.013 -22.242 1.00 45.81 311 SER A C 1
ATOM 2567 O O . SER A 1 311 ? -20.684 -6.039 -22.597 1.00 45.81 311 SER A O 1
ATOM 2569 N N . SER A 1 312 ? -18.529 -6.614 -22.921 1.00 35.22 312 SER A N 1
ATOM 2570 C CA . SER A 1 312 ? -18.676 -7.447 -24.123 1.00 35.22 312 SER A CA 1
ATOM 2571 C C . SER A 1 312 ? -18.227 -8.872 -23.846 1.00 35.22 312 SER A C 1
ATOM 2573 O O . SER A 1 312 ? -18.938 -9.804 -24.268 1.00 35.22 312 SER A O 1
#

pLDDT: mean 80.54, std 16.41, range [22.28, 96.31]

Secondary structure (DSSP, 8-state):
----------SSSHHHHHHHHHHHHHHTT-BEEEEEEEHHHHHHHTTT-HHHHHHHHHH--SSEEEEEEETTEEE-------SBGGG--EEEEEEEEEEEGGG-TTSPEEEEEEEEEESSHHHHHHHHHHHHHHHHT-HHHHHHHTTSEEEETTEEEEEEEPHHHHHHHHHHHHHHHHHHHHTTPEEE---SEEEHHHHHHTT-HHHHGGGS-EEEETTEEEEE-S-SHHHHHHHHHTS---GGGPSEEEEE--EE-----TT--BTTTB--SS---EE--EEEEE-SS--HHHHHHHHHHHHHHHHHTT--

Sequence (312 aa):
MKWATETAVRIVNWESAIEEIVKCAIKDEQPFERLEMTKEDLLEMFKYNESKVRIIKQKINTPKTTVYRCGPLIDLCRGPHVCHTGNIKTMLITKSSSSYWEGKADAESLQRVYGIIFPDAKQLKDWQKLQEEAAKRDHRRLGKEQELFFFNHLSPGSAFWFPKGAHIYNTLVNFIRKEYRKRGFTEVITPNLYNSQLWETSGHWQHYADDMFRFEVEKEQFGLKSMNCPGHCLMYSHQPRTHNELPIRYADFGVLHRIEMSGALSGLTRFDGFNRTTLTFSVVEIRLAAKLRDAWTSFHSAMKKFLDSRSS

Radius of gyration: 26.75 Å; chains: 1; bounding box: 65×47×70 Å

InterPro domains:
  IPR002314 Aminoacyl-tRNA synthetase, class II (G/ P/ S/T) [PF00587] (213-300)
  IPR002320 Threonine-tRNA ligase, class IIa [PR01047] (224-252)
  IPR002320 Threonine-tRNA ligase, class IIa [PR01047] (257-280)
  IPR006195 Aminoacyl-tRNA synthetase, class II [PS50862] (157-276)
  IPR012947 Threonyl/alanyl tRNA synthetase, SAD [PF07973] (66-114)
  IPR012947 Threonyl/alanyl tRNA synthetase, SAD [SM00863] (65-114)
  IPR018163 Threonyl/alanyl tRNA synthetase, class II-like, putative editing domain superfamily [SSF55186] (16-137)
  IPR045864 Class II Aminoacyl-tRNA synthetase/Biotinyl protein ligase (BPL) and lipoyl protein ligase (LPL) [G3DSA:3.30.930.10] (120-308)
  IPR045864 Class II Aminoacyl-tRNA synthetase/Biotinyl protein ligase (BPL) and lipoyl protein ligase (LPL) [SSF55681] (138-275)